Protein AF-A0A0D8Y736-F1 (afdb_monomer)

Organism: Dictyocaulus viviparus (NCBI:txid29172)

Sequence (207 aa):
MRQAIGFSRVIWYDSVTVTGKLNWQNMLNTHNRGWFECCDGIYLNYNWTDEMLLRSADSGTLNKIFVGIDCFARGCVGGWDCYRSFAKANLMRMSIALFAPGWICEKFPNENPIEHGLRFWKKLALYTPARPILTLPVSTNFCTGFTFDNQGVVSHLTKITHIGCIPHIKRFSVNSMSVQPHFVGSLLGPTPTISGGLLLPKCSCIR

Secondary structure (DSSP, 8-state):
-GGG-TT---EEETTB-TTS-B---SS--TTTHHHHHHSSEEEE-S---HHHHHHHHHHS-GGGEEEEEETT-SSSS-GGGHHHHHHHHHHTT-EEEEE-TTHHHHH-TTS-HHHHHHHHHHHHGGGSPPPPP-SS--------SEEE--TT---SSS----------PEEE-GGG--PPPP-SS-SSPPEEPTTS-EEPPS-----

Foldseek 3Di:
DCPVDPDDFFEAEQAQFPVRDGDQPLADDPRHVVVLVVGQAYEHDQQDDLVRLLVRLVVDDQARYAREQEQVCPHHDHPLVSLVVLVSSVVSVHHHDYPPPVCQCVVCVPDDSVVSVCSSVVSCCVSPPDDDDDDDDFDWPQAQQKAWPPPDDPPDDDDDDDDDDDPTDIGGDPVNGGDHDDDDDDPDDWDQDPGRGTHDDPDPPDD

InterPro domains:
  IPR005201 Cytosolic endo-beta-N-acetylglucosaminidase, TIM barrel domain [PF03644] (7-146)
  IPR032979 Cytosolic endo-beta-N-acetylglucosaminidase [PTHR13246] (1-146)

Radius of gyration: 22.22 Å; Cα contacts (8 Å, |Δi|>4): 298; chains: 1; bounding box: 48×41×72 Å

Solvent-accessible surface area (backbone atoms only — not comparable to full-atom values): 12694 Å² total; per-residue (Å²): 126,62,91,84,42,99,84,70,80,48,70,41,66,43,31,60,28,78,87,72,46,85,54,64,66,26,38,63,43,86,55,46,40,66,51,43,72,77,31,68,17,30,35,26,34,33,66,49,49,73,67,37,50,51,51,24,46,77,68,49,68,33,83,30,35,18,44,32,37,31,32,83,40,86,49,38,57,21,52,96,48,31,42,60,45,49,49,55,35,50,74,63,57,32,32,75,37,79,39,59,72,62,44,61,49,73,76,37,72,89,53,60,60,65,56,53,44,52,59,51,49,59,64,36,40,91,82,51,77,79,81,79,87,89,71,80,86,82,83,64,84,36,34,63,21,42,41,65,58,74,89,82,69,77,93,62,99,75,83,95,72,89,84,76,95,69,83,72,55,74,46,78,37,78,90,58,45,41,66,67,89,84,87,79,92,62,94,67,69,68,43,74,40,97,65,39,36,65,44,71,70,97,62,86,85,77,133

Mean predicted aligned error: 9.7 Å

Nearest PDB structures (foldseek):
  2b34-assembly1_A  TM=4.049E-01  e=2.080E+00  Caenorhabditis elegans
  2r0q-assembly1_E  TM=3.269E-01  e=2.221E+00  Staphylococcus aureus
  4wgf-assembly1_B  TM=3.894E-01  e=9.396E+00  Pseudomonas aeruginosa PAO1

pLDDT: mean 82.84, std 20.49, range [30.2, 98.75]

Structure (mmCIF, N/CA/C/O backbone):
data_AF-A0A0D8Y736-F1
#
_entry.id   AF-A0A0D8Y736-F1
#
loop_
_atom_site.group_PDB
_atom_site.id
_atom_site.type_symbol
_atom_site.label_atom_id
_atom_site.label_alt_id
_atom_site.label_comp_id
_atom_site.label_asym_id
_atom_site.label_entity_id
_atom_site.label_seq_id
_atom_site.pdbx_PDB_ins_code
_atom_site.Cartn_x
_atom_site.Cartn_y
_atom_site.Cartn_z
_atom_site.occupancy
_atom_site.B_iso_or_equiv
_atom_site.auth_seq_id
_atom_site.auth_comp_id
_atom_site.auth_asym_id
_atom_site.auth_atom_id
_atom_site.pdbx_PDB_model_num
ATOM 1 N N . MET A 1 1 ? -22.965 -5.999 0.608 1.00 51.50 1 MET A N 1
ATOM 2 C CA . MET A 1 1 ? -21.801 -5.956 -0.311 1.00 51.50 1 MET A CA 1
ATOM 3 C C . MET A 1 1 ? -21.148 -7.331 -0.517 1.00 51.50 1 MET A C 1
ATOM 5 O O . MET A 1 1 ? -21.036 -7.729 -1.663 1.00 51.50 1 MET A O 1
ATOM 9 N N . ARG A 1 2 ? -20.795 -8.106 0.528 1.00 55.75 2 ARG A N 1
ATOM 10 C CA . ARG A 1 2 ? -20.170 -9.445 0.357 1.00 55.75 2 ARG A CA 1
ATOM 11 C C . ARG A 1 2 ? -21.064 -10.544 -0.237 1.00 55.75 2 ARG A C 1
ATOM 13 O O . ARG A 1 2 ? -20.560 -11.409 -0.937 1.00 55.75 2 ARG A O 1
ATOM 20 N N . GLN A 1 3 ? -22.373 -10.515 0.028 1.00 59.88 3 GLN A N 1
ATOM 21 C CA . GLN A 1 3 ? -23.303 -11.590 -0.363 1.00 59.88 3 GLN A CA 1
ATOM 22 C C . GLN A 1 3 ? -23.357 -11.886 -1.872 1.00 59.88 3 GLN A C 1
ATOM 24 O O . GLN A 1 3 ? -23.763 -12.977 -2.246 1.00 59.88 3 GLN A O 1
ATOM 29 N N . ALA A 1 4 ? -22.935 -10.954 -2.731 1.00 67.31 4 ALA A N 1
ATOM 30 C CA . ALA A 1 4 ? -22.977 -11.141 -4.179 1.00 67.31 4 ALA A CA 1
ATOM 31 C C . ALA A 1 4 ? -21.727 -11.838 -4.758 1.00 67.31 4 ALA A C 1
ATOM 33 O O . ALA A 1 4 ? -21.776 -12.301 -5.893 1.00 67.31 4 ALA A O 1
ATOM 34 N N . ILE A 1 5 ? -20.599 -11.896 -4.026 1.00 76.88 5 ILE A N 1
ATOM 35 C CA . ILE A 1 5 ? -19.308 -12.372 -4.560 1.00 76.88 5 ILE A CA 1
ATOM 36 C C . ILE A 1 5 ? -18.533 -13.138 -3.473 1.00 76.88 5 ILE A C 1
ATOM 38 O O . ILE A 1 5 ? -18.003 -12.535 -2.535 1.00 76.88 5 ILE A O 1
ATOM 42 N N . GLY A 1 6 ? -18.424 -14.464 -3.626 1.00 75.56 6 GLY A N 1
ATOM 43 C CA . GLY A 1 6 ? -17.940 -15.391 -2.588 1.00 75.56 6 GLY A CA 1
ATOM 44 C C . GLY A 1 6 ? -16.498 -15.192 -2.090 1.00 75.56 6 GLY A C 1
ATOM 45 O O . GLY A 1 6 ? -16.175 -15.647 -0.999 1.00 75.56 6 GLY A O 1
ATOM 46 N N . PHE A 1 7 ? -15.645 -14.480 -2.837 1.00 82.75 7 PHE A N 1
ATOM 47 C CA . PHE A 1 7 ? -14.224 -14.268 -2.500 1.00 82.75 7 PHE A CA 1
ATOM 48 C C . PHE A 1 7 ? -13.802 -12.789 -2.491 1.00 82.75 7 PHE A C 1
ATOM 50 O O . PHE A 1 7 ? -12.647 -12.458 -2.756 1.00 82.75 7 PHE A O 1
ATOM 57 N N . SER A 1 8 ? -14.731 -11.874 -2.213 1.00 89.56 8 SER A N 1
ATOM 58 C CA . SER A 1 8 ? -14.415 -10.442 -2.109 1.00 89.56 8 SER A CA 1
ATOM 59 C C . SER A 1 8 ? -13.849 -10.066 -0.733 1.00 89.56 8 SER A C 1
ATOM 61 O O . SER A 1 8 ? -14.188 -10.676 0.283 1.00 89.56 8 SER A O 1
ATOM 63 N N . ARG A 1 9 ? -12.991 -9.035 -0.700 1.00 91.56 9 ARG A N 1
ATOM 64 C CA . ARG A 1 9 ? -12.505 -8.407 0.537 1.00 91.56 9 ARG A CA 1
ATOM 65 C C . ARG A 1 9 ? -12.775 -6.907 0.515 1.00 91.56 9 ARG A C 1
ATOM 67 O O . ARG A 1 9 ? -12.628 -6.275 -0.528 1.00 91.56 9 ARG A O 1
ATOM 74 N N . VAL A 1 10 ? -13.126 -6.342 1.664 1.00 94.50 10 VAL A N 1
ATOM 75 C CA . VAL A 1 10 ? -13.331 -4.903 1.866 1.00 94.50 10 VAL A CA 1
ATOM 76 C C . VAL A 1 10 ? -12.276 -4.386 2.836 1.00 94.50 10 VAL A C 1
ATOM 78 O O . VAL A 1 10 ? -12.203 -4.851 3.970 1.00 94.50 10 VAL A O 1
ATOM 81 N N . ILE A 1 11 ? -11.467 -3.423 2.403 1.00 97.06 11 ILE A N 1
ATOM 82 C CA . ILE A 1 11 ? -10.481 -2.742 3.250 1.00 97.06 11 ILE A CA 1
ATOM 83 C C . ILE A 1 11 ? -10.904 -1.283 3.368 1.00 97.06 11 ILE A C 1
ATOM 85 O O . ILE A 1 11 ? -11.137 -0.626 2.354 1.00 97.06 11 ILE A O 1
ATOM 89 N N . TRP A 1 12 ? -11.003 -0.782 4.596 1.00 98.19 12 TRP A N 1
ATOM 90 C CA . TRP A 1 12 ? -11.369 0.606 4.856 1.00 98.19 12 TRP A CA 1
ATOM 91 C C . TRP A 1 12 ? -10.131 1.469 5.056 1.00 98.19 12 TRP A C 1
ATOM 93 O O . TRP A 1 12 ? -9.284 1.135 5.879 1.00 98.19 12 TRP A O 1
ATOM 103 N N . TYR A 1 13 ? -10.036 2.590 4.350 1.00 98.62 13 TYR A N 1
ATOM 104 C CA . TYR A 1 13 ? -8.979 3.567 4.587 1.00 98.62 13 TYR A CA 1
ATOM 105 C C . TYR A 1 13 ? -9.367 4.506 5.731 1.00 98.62 13 TYR A C 1
ATOM 107 O O . TYR A 1 13 ? -10.436 5.117 5.695 1.00 98.62 13 TYR A O 1
ATOM 115 N N . ASP A 1 14 ? -8.497 4.624 6.732 1.00 98.44 14 ASP A N 1
ATOM 116 C CA . ASP A 1 14 ? -8.637 5.476 7.915 1.00 98.44 14 ASP A CA 1
ATOM 117 C C . ASP A 1 14 ? -8.743 6.952 7.518 1.00 98.44 14 ASP A C 1
ATOM 119 O O . ASP A 1 14 ? -7.749 7.660 7.433 1.00 98.44 14 ASP A O 1
ATOM 123 N N . SER A 1 15 ? -9.960 7.387 7.211 1.00 98.12 15 SER A N 1
ATOM 124 C CA . SER A 1 15 ? -10.266 8.705 6.663 1.00 98.12 15 SER A CA 1
ATOM 125 C C . SER A 1 15 ? -11.578 9.216 7.243 1.00 98.12 15 SER A C 1
ATOM 127 O O . SER A 1 15 ? -11.572 10.060 8.131 1.00 98.12 15 SER A O 1
ATOM 129 N N . VAL A 1 16 ? -12.715 8.690 6.789 1.00 98.19 16 VAL A N 1
ATOM 130 C CA . VAL A 1 16 ? -14.029 9.043 7.331 1.00 98.19 16 VAL A CA 1
ATOM 131 C C . VAL A 1 16 ? -14.303 8.229 8.598 1.00 98.19 16 VAL A C 1
ATOM 133 O O . VAL A 1 16 ? -14.209 7.000 8.600 1.00 98.19 16 VAL A O 1
ATOM 136 N N . THR A 1 17 ? -14.636 8.912 9.691 1.00 98.19 17 THR A N 1
ATOM 137 C CA . THR A 1 17 ? -14.959 8.301 10.986 1.00 98.19 17 THR A CA 1
ATOM 138 C C . THR A 1 17 ? -16.353 7.671 10.980 1.00 98.19 17 THR A C 1
ATOM 140 O O . THR A 1 17 ? -17.152 7.881 10.067 1.00 98.19 17 THR A O 1
ATOM 143 N N . VAL A 1 18 ? -16.693 6.935 12.038 1.00 97.44 18 VAL A N 1
ATOM 144 C CA . VAL A 1 18 ? -18.042 6.369 12.232 1.00 97.44 18 VAL A CA 1
ATOM 145 C C . VAL A 1 18 ? -19.148 7.430 12.316 1.00 97.44 18 VAL A C 1
ATOM 147 O O . VAL A 1 18 ? -20.316 7.111 12.128 1.00 97.44 18 VAL A O 1
ATOM 150 N N . THR A 1 19 ? -18.799 8.696 12.563 1.00 97.69 19 THR A N 1
ATOM 151 C CA . THR A 1 19 ? -19.745 9.825 12.558 1.00 97.69 19 THR A CA 1
ATOM 152 C C . THR A 1 19 ? -19.875 10.497 11.189 1.00 97.69 19 THR A C 1
ATOM 154 O O . THR A 1 19 ? -20.562 11.509 11.071 1.00 97.69 19 THR A O 1
ATOM 157 N N . GLY A 1 20 ? -19.213 9.970 10.154 1.00 97.44 20 GLY A N 1
ATOM 158 C CA . GLY A 1 20 ? -19.270 10.500 8.791 1.00 97.44 20 GLY A CA 1
ATOM 159 C C . GLY A 1 20 ? -18.356 11.702 8.531 1.00 97.44 20 GLY A C 1
ATOM 160 O O . GLY A 1 20 ? -18.436 12.299 7.460 1.00 97.44 20 GLY A O 1
ATOM 161 N N . LYS A 1 21 ? -17.473 12.071 9.470 1.00 98.12 21 LYS A N 1
ATOM 162 C CA . LYS A 1 21 ? -16.538 13.198 9.307 1.00 98.12 21 LYS A CA 1
ATOM 163 C C . LYS A 1 21 ? -15.194 12.729 8.755 1.00 98.12 21 LYS A C 1
ATOM 165 O O . LYS A 1 21 ? -14.658 11.731 9.224 1.00 98.12 21 LYS A O 1
ATOM 170 N N . LEU A 1 22 ? -14.621 13.481 7.816 1.00 98.38 22 LEU A N 1
ATOM 171 C CA . LEU A 1 22 ? -13.252 13.262 7.342 1.00 98.38 22 LEU A CA 1
ATOM 172 C C . LEU A 1 22 ? -12.248 13.670 8.434 1.00 98.38 22 LEU A C 1
ATOM 174 O O . LEU A 1 22 ? -12.109 14.856 8.727 1.00 98.38 22 LEU A O 1
ATOM 178 N N . ASN A 1 23 ? -11.578 12.694 9.044 1.00 98.31 23 ASN A N 1
ATOM 179 C CA . ASN A 1 23 ? -10.527 12.892 10.037 1.00 98.31 23 ASN A CA 1
ATOM 180 C C . ASN A 1 23 ? -9.639 11.635 10.165 1.00 98.31 23 ASN A C 1
ATOM 182 O O . ASN A 1 23 ? -10.047 10.646 10.779 1.00 98.31 23 ASN A O 1
ATOM 186 N N . TRP A 1 24 ? -8.413 11.686 9.640 1.00 98.50 24 TRP A N 1
ATOM 187 C CA . TRP A 1 24 ? -7.441 10.588 9.732 1.00 98.50 24 TRP A CA 1
ATOM 188 C C . TRP A 1 24 ? -6.945 10.407 11.169 1.00 98.50 24 TRP A C 1
ATOM 190 O O . TRP A 1 24 ? -6.430 11.346 11.777 1.00 98.50 24 TRP A O 1
ATOM 200 N N . GLN A 1 25 ? -7.069 9.198 11.711 1.00 98.62 25 GLN A N 1
ATOM 201 C CA . GLN A 1 25 ? -6.655 8.907 13.086 1.00 98.62 25 GLN A CA 1
ATOM 202 C C . GLN A 1 25 ? -5.192 8.462 13.184 1.00 98.62 25 GLN A C 1
ATOM 204 O O . GLN A 1 25 ? -4.585 8.579 14.247 1.00 98.62 25 GLN A O 1
ATOM 209 N N . ASN A 1 26 ? -4.636 7.936 12.089 1.00 98.62 26 ASN A N 1
ATOM 210 C CA . ASN A 1 26 ? -3.316 7.303 11.980 1.00 98.62 26 ASN A CA 1
ATOM 211 C C . ASN A 1 26 ? -3.140 6.060 12.874 1.00 98.62 26 ASN A C 1
ATOM 213 O O . ASN A 1 26 ? -2.054 5.496 12.961 1.00 98.62 26 ASN A O 1
ATOM 217 N N . MET A 1 27 ? -4.208 5.624 13.543 1.00 98.62 27 MET A N 1
ATOM 218 C CA . MET A 1 27 ? -4.239 4.501 14.474 1.00 98.62 27 MET A CA 1
ATOM 219 C C . MET A 1 27 ? -5.632 3.883 14.509 1.00 98.62 27 MET A C 1
ATOM 221 O O . MET A 1 27 ? -6.622 4.549 14.197 1.00 98.62 27 MET A O 1
ATOM 225 N N . LEU A 1 28 ? -5.730 2.628 14.937 1.00 98.56 28 LEU A N 1
ATOM 226 C CA . LEU A 1 28 ? -7.015 2.024 15.271 1.00 98.56 28 LEU A CA 1
ATOM 227 C C . LEU A 1 28 ? -7.495 2.592 16.611 1.00 98.56 28 LEU A C 1
ATOM 229 O O . LEU A 1 28 ? -6.823 2.449 17.631 1.00 98.56 28 LEU A O 1
ATOM 233 N N . ASN A 1 29 ? -8.657 3.240 16.617 1.00 98.44 29 ASN A N 1
ATOM 234 C CA . ASN A 1 29 ? -9.272 3.778 17.827 1.00 98.44 29 ASN A CA 1
ATOM 235 C C . ASN A 1 29 ? -10.807 3.785 17.713 1.00 98.44 29 ASN A C 1
ATOM 237 O O . ASN A 1 29 ? -11.382 3.322 16.731 1.00 98.44 29 ASN A O 1
ATOM 241 N N . THR A 1 30 ? -11.497 4.320 18.718 1.00 98.06 30 THR A N 1
ATOM 242 C CA . THR A 1 30 ? -12.968 4.344 18.772 1.00 98.06 30 THR A CA 1
ATOM 243 C C . THR A 1 30 ? -13.634 5.060 17.589 1.00 98.06 30 THR A C 1
ATOM 245 O O . THR A 1 30 ? -14.742 4.689 17.212 1.00 98.06 30 THR A O 1
ATOM 248 N N . HIS A 1 31 ? -12.972 6.027 16.949 1.00 98.56 31 HIS A N 1
ATOM 249 C CA . HIS A 1 31 ? -13.530 6.801 15.835 1.00 98.56 31 HIS A CA 1
ATOM 250 C C . HIS A 1 31 ? -13.564 6.034 14.508 1.00 98.56 31 HIS A C 1
ATOM 252 O O . HIS A 1 31 ? -14.354 6.388 13.633 1.00 98.56 31 HIS A O 1
ATOM 258 N N . ASN A 1 32 ? -12.729 5.005 14.339 1.00 98.50 32 ASN A N 1
ATOM 259 C CA . ASN A 1 32 ? -12.691 4.167 13.134 1.00 98.50 32 ASN A CA 1
ATOM 260 C C . ASN A 1 32 ? -12.946 2.673 13.421 1.00 98.50 32 ASN A C 1
ATOM 262 O O . ASN A 1 32 ? -13.013 1.869 12.488 1.00 98.50 32 ASN A O 1
ATOM 266 N N . ARG A 1 33 ? -13.182 2.303 14.689 1.00 97.94 33 ARG A N 1
ATOM 267 C CA . ARG A 1 33 ? -13.433 0.922 15.122 1.00 97.94 33 ARG A CA 1
ATOM 268 C C . ARG A 1 33 ? -14.618 0.261 14.422 1.00 97.94 33 ARG A C 1
ATOM 270 O O . ARG A 1 33 ? -14.502 -0.893 14.026 1.00 97.94 33 ARG A O 1
ATOM 277 N N . GLY A 1 34 ? -15.714 0.991 14.207 1.00 97.50 34 GLY A N 1
ATOM 278 C CA . GLY A 1 34 ? -16.881 0.446 13.503 1.00 97.50 34 GLY A CA 1
ATOM 279 C C . GLY A 1 34 ? -16.532 -0.066 12.100 1.00 97.50 34 GLY A C 1
ATOM 280 O O . GLY A 1 34 ? -16.991 -1.133 11.697 1.00 97.50 34 GLY A O 1
ATOM 281 N N . TRP A 1 35 ? -15.639 0.632 11.390 1.00 97.50 35 TRP A N 1
ATOM 282 C CA . TRP A 1 35 ? -15.141 0.199 10.083 1.00 97.50 35 TRP A CA 1
ATOM 283 C C . TRP A 1 35 ? -14.215 -1.009 10.180 1.00 97.50 35 TRP A C 1
ATOM 285 O O . TRP A 1 35 ? -14.331 -1.943 9.390 1.00 97.50 35 TRP A O 1
ATOM 295 N N . PHE A 1 36 ? -13.320 -1.022 11.170 1.00 97.62 36 PHE A N 1
ATOM 296 C CA . PHE A 1 36 ? -12.440 -2.161 11.432 1.00 97.62 36 PHE A CA 1
ATOM 297 C C . PHE A 1 36 ? -13.217 -3.455 11.720 1.00 97.62 36 PHE A C 1
ATOM 299 O O . PHE A 1 36 ? -12.813 -4.535 11.279 1.00 97.62 36 PHE A O 1
ATOM 306 N N . GLU A 1 37 ? -14.329 -3.359 12.447 1.00 96.81 37 GLU A N 1
ATOM 307 C CA . GLU A 1 37 ? -15.167 -4.505 12.803 1.00 96.81 37 GLU A CA 1
ATOM 308 C C . GLU A 1 37 ? -15.986 -5.014 11.608 1.00 96.81 37 GLU A C 1
ATOM 310 O O . GLU A 1 37 ? -16.073 -6.227 11.412 1.00 96.81 37 GLU A O 1
ATOM 315 N N . CYS A 1 38 ? -16.511 -4.125 10.757 1.00 95.25 38 CYS A N 1
ATOM 316 C CA . CYS A 1 38 ? -17.347 -4.521 9.617 1.00 95.25 38 CYS A CA 1
ATOM 317 C C . CYS A 1 38 ? -16.564 -4.866 8.329 1.00 95.25 38 CYS A C 1
ATOM 319 O O . CYS A 1 38 ? -17.092 -5.555 7.449 1.00 95.25 38 CYS A O 1
ATOM 321 N N . CYS A 1 39 ? -15.303 -4.434 8.211 1.00 95.56 39 CYS A N 1
ATOM 322 C CA . CYS A 1 39 ? -14.434 -4.689 7.055 1.00 95.56 39 CYS A CA 1
ATOM 323 C C . CYS A 1 39 ? -13.455 -5.857 7.291 1.00 95.56 39 CYS A C 1
ATOM 325 O O . CYS A 1 39 ? -13.237 -6.313 8.415 1.00 95.56 39 CYS A O 1
ATOM 327 N N . ASP A 1 40 ? -12.827 -6.356 6.221 1.00 95.56 40 ASP A N 1
ATOM 328 C CA . ASP A 1 40 ? -11.744 -7.353 6.296 1.00 95.56 40 ASP A CA 1
ATOM 329 C C . ASP A 1 40 ? -10.441 -6.784 6.846 1.00 95.56 40 ASP A C 1
ATOM 331 O O . ASP A 1 40 ? -9.602 -7.540 7.332 1.00 95.56 40 ASP A O 1
ATOM 335 N N . GLY A 1 41 ? -10.273 -5.468 6.790 1.00 97.69 41 GLY A N 1
ATOM 336 C CA . GLY A 1 41 ? -9.138 -4.784 7.377 1.00 97.69 41 GLY A CA 1
ATOM 337 C C . GLY A 1 41 ? -9.297 -3.274 7.373 1.00 97.69 41 GLY A C 1
ATOM 338 O O . GLY A 1 41 ? -10.152 -2.725 6.673 1.00 97.69 41 GLY A O 1
ATOM 339 N N . ILE A 1 42 ? -8.449 -2.618 8.156 1.00 98.56 42 ILE A N 1
ATOM 340 C CA . ILE A 1 42 ? -8.290 -1.169 8.174 1.00 98.56 42 ILE A CA 1
ATOM 341 C C . ILE A 1 42 ? -6.904 -0.807 7.648 1.00 98.56 42 ILE A C 1
ATOM 343 O O . ILE A 1 42 ? -5.900 -1.370 8.076 1.00 98.56 42 ILE A O 1
ATOM 347 N N . TYR A 1 43 ? -6.858 0.127 6.713 1.00 98.62 43 TYR A N 1
ATOM 348 C CA . TYR A 1 43 ? -5.656 0.760 6.204 1.00 98.62 43 TYR A CA 1
ATOM 349 C C . TYR A 1 43 ? -5.485 2.081 6.953 1.00 98.62 43 TYR A C 1
ATOM 351 O O . TYR A 1 43 ? -6.154 3.063 6.649 1.00 98.62 43 TYR A O 1
ATOM 359 N N . LEU A 1 44 ? -4.572 2.093 7.926 1.00 98.75 44 LEU A N 1
ATOM 360 C CA . LEU A 1 44 ? -4.217 3.276 8.707 1.00 98.75 44 LEU A CA 1
ATOM 361 C C . LEU A 1 44 ? -3.503 4.324 7.849 1.00 98.75 44 LEU A C 1
ATOM 363 O O . LEU A 1 44 ? -2.655 3.989 7.020 1.00 98.75 44 LEU A O 1
ATOM 367 N N . ASN A 1 45 ? -3.795 5.601 8.085 1.00 98.75 45 ASN A N 1
ATOM 368 C CA . ASN A 1 45 ? -3.073 6.682 7.426 1.00 98.75 45 ASN A CA 1
ATOM 369 C C . ASN A 1 45 ? -1.579 6.707 7.813 1.00 98.75 45 ASN A C 1
ATOM 371 O O . ASN A 1 45 ? -1.181 6.159 8.837 1.00 98.75 45 ASN A O 1
ATOM 375 N N . TYR A 1 46 ? -0.745 7.347 6.993 1.00 98.19 46 TYR A N 1
ATOM 376 C CA . TYR A 1 46 ? 0.721 7.287 7.057 1.00 98.19 46 TYR A CA 1
ATOM 377 C C . TYR A 1 46 ? 1.391 8.289 8.024 1.00 98.19 46 TYR A C 1
ATOM 379 O O . TYR A 1 46 ? 2.616 8.365 8.036 1.00 98.19 46 TYR A O 1
ATOM 387 N N . ASN A 1 47 ? 0.634 9.030 8.848 1.00 98.38 47 ASN A N 1
ATOM 388 C CA . ASN A 1 47 ? 1.170 9.970 9.856 1.00 98.38 47 ASN A CA 1
ATOM 389 C C . ASN A 1 47 ? 1.174 9.368 11.280 1.00 98.38 47 ASN A C 1
ATOM 391 O O . ASN A 1 47 ? 0.801 10.030 12.248 1.00 98.38 47 ASN A O 1
ATOM 395 N N . TRP A 1 48 ? 1.508 8.085 11.413 1.00 98.31 48 TRP A N 1
ATOM 396 C CA . TRP A 1 48 ? 1.516 7.366 12.691 1.00 98.31 48 TRP A CA 1
ATOM 397 C C . TRP A 1 48 ? 2.793 7.626 13.504 1.00 98.31 48 TRP A C 1
ATOM 399 O O . TRP A 1 48 ? 3.851 7.946 12.964 1.00 98.31 48 TRP A O 1
ATOM 409 N N . THR A 1 49 ? 2.706 7.422 14.818 1.00 98.12 49 THR A N 1
ATOM 410 C CA . THR A 1 49 ? 3.852 7.344 15.739 1.00 98.12 49 THR A CA 1
ATOM 411 C C . THR A 1 49 ? 4.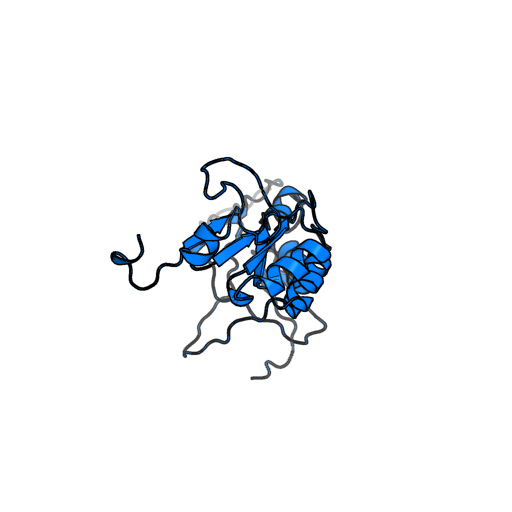016 5.922 16.279 1.00 98.12 49 THR A C 1
ATOM 413 O O . THR A 1 49 ? 3.112 5.097 16.158 1.00 98.12 49 THR A O 1
ATOM 416 N N . ASP A 1 50 ? 5.151 5.622 16.914 1.00 97.38 50 ASP A N 1
ATOM 417 C CA . ASP A 1 50 ? 5.382 4.296 17.506 1.00 97.38 50 ASP A CA 1
ATOM 418 C C . ASP A 1 50 ? 4.353 3.975 18.610 1.00 97.38 50 ASP A C 1
ATOM 420 O O . ASP A 1 50 ? 3.854 2.853 18.683 1.00 97.38 50 ASP A O 1
ATOM 424 N N . GLU A 1 51 ? 3.950 4.977 19.401 1.00 97.94 51 GLU A N 1
ATOM 425 C CA . GLU A 1 51 ? 2.879 4.850 20.400 1.00 97.94 51 GLU A CA 1
ATOM 426 C C . GLU A 1 51 ? 1.521 4.546 19.747 1.00 97.94 51 GLU A C 1
ATOM 428 O O . GLU A 1 51 ? 0.795 3.659 20.191 1.00 97.94 51 GLU A O 1
ATOM 433 N N . MET A 1 52 ? 1.178 5.241 18.659 1.00 98.50 52 MET A N 1
ATOM 434 C CA . MET A 1 52 ? -0.055 5.001 17.901 1.00 98.50 52 MET A CA 1
ATOM 435 C C . MET A 1 52 ? -0.116 3.581 17.327 1.00 98.50 52 MET A C 1
ATOM 437 O O . MET A 1 52 ? -1.176 2.944 17.350 1.00 98.50 52 MET A O 1
ATOM 441 N N . LEU A 1 53 ? 1.013 3.068 16.830 1.00 98.12 53 LEU A N 1
ATOM 442 C CA . LEU A 1 53 ? 1.108 1.693 16.344 1.00 98.12 53 LEU A CA 1
ATOM 443 C C . LEU A 1 53 ? 0.948 0.679 17.481 1.00 98.12 53 LEU A C 1
ATOM 445 O O . LEU A 1 53 ? 0.204 -0.285 17.312 1.00 98.12 53 LEU A O 1
ATOM 449 N N . LEU A 1 54 ? 1.579 0.916 18.635 1.00 97.50 54 LEU A N 1
ATOM 450 C CA . LEU A 1 54 ? 1.442 0.053 19.811 1.00 97.50 54 LEU A CA 1
ATOM 451 C C . LEU A 1 54 ? -0.013 0.002 20.295 1.00 97.50 54 LEU A C 1
ATOM 453 O O . LEU A 1 54 ? -0.590 -1.074 20.424 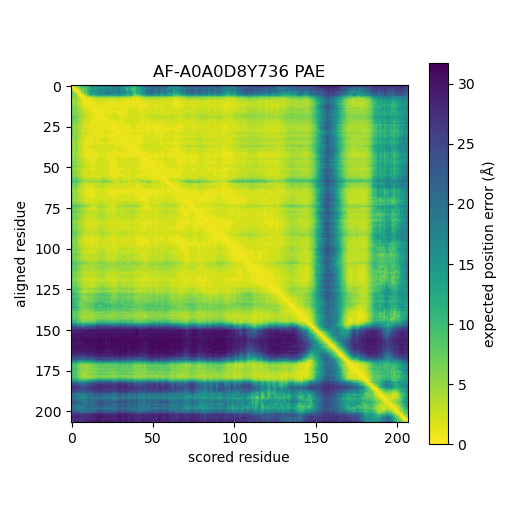1.00 97.50 54 LEU A O 1
ATOM 457 N N . ARG A 1 55 ? -0.662 1.164 20.427 1.00 97.88 55 ARG A N 1
ATOM 458 C CA . ARG A 1 55 ? -2.084 1.243 20.795 1.00 97.88 55 ARG A CA 1
ATOM 459 C C . ARG A 1 55 ? -2.988 0.536 19.788 1.00 97.88 55 ARG A C 1
ATOM 461 O O . ARG A 1 55 ? -3.975 -0.084 20.179 1.00 97.88 55 ARG A O 1
ATOM 468 N N . SER A 1 56 ? -2.664 0.622 18.497 1.00 98.06 56 SER A N 1
ATOM 469 C CA . SER A 1 56 ? -3.401 -0.099 17.453 1.00 98.06 56 SER A CA 1
ATOM 470 C C . SER A 1 56 ? -3.249 -1.610 17.609 1.00 98.06 56 SER A C 1
ATOM 472 O O . SER A 1 56 ? -4.242 -2.329 17.491 1.00 98.06 56 SER A O 1
ATOM 474 N N . ALA A 1 57 ? -2.033 -2.077 17.908 1.00 97.00 57 ALA A N 1
ATOM 475 C CA . ALA A 1 57 ? -1.737 -3.486 18.120 1.00 97.00 57 ALA A CA 1
ATOM 476 C C . ALA A 1 57 ? -2.506 -4.069 19.320 1.00 97.00 57 ALA A C 1
ATOM 478 O O . ALA A 1 57 ? -3.043 -5.171 19.220 1.00 97.00 57 ALA A O 1
ATOM 479 N N . ASP A 1 58 ? -2.658 -3.300 20.399 1.00 96.06 58 ASP A N 1
ATOM 480 C CA . ASP A 1 58 ? -3.443 -3.709 21.574 1.00 96.06 58 ASP A CA 1
ATOM 481 C C . ASP A 1 58 ? -4.963 -3.705 21.321 1.00 96.06 58 ASP A C 1
ATOM 483 O O . ASP A 1 58 ? -5.734 -4.327 22.052 1.00 96.06 58 ASP A O 1
ATOM 487 N N . SER A 1 59 ? -5.422 -2.998 20.282 1.00 93.69 59 SER A N 1
ATOM 488 C CA . SER A 1 59 ? -6.846 -2.702 20.071 1.00 93.69 59 SER A CA 1
ATOM 489 C C . SER A 1 59 ? -7.569 -3.656 19.116 1.00 93.69 59 SER A C 1
ATOM 491 O O . SER A 1 59 ? -8.803 -3.594 19.019 1.00 93.69 59 SER A O 1
ATOM 493 N N . GLY A 1 60 ? -6.862 -4.521 18.384 1.00 93.19 60 GLY A N 1
ATOM 494 C CA . GLY A 1 60 ? -7.491 -5.357 17.362 1.00 93.19 60 GLY A CA 1
ATOM 495 C C . GLY A 1 60 ? -6.633 -6.498 16.825 1.00 93.19 60 GLY A C 1
ATOM 496 O O . GLY A 1 60 ? -5.459 -6.653 17.140 1.00 93.19 60 GLY A O 1
ATOM 497 N N . THR A 1 61 ? -7.237 -7.327 15.975 1.00 96.56 61 THR A N 1
ATOM 498 C CA . THR A 1 61 ? -6.536 -8.420 15.296 1.00 96.56 61 THR A CA 1
ATOM 499 C C . THR A 1 61 ? -5.473 -7.868 14.339 1.00 96.56 61 THR A C 1
ATOM 501 O O . THR A 1 61 ? -5.801 -7.268 13.316 1.00 96.56 61 THR A O 1
ATOM 504 N N . LEU A 1 62 ? -4.196 -8.105 14.648 1.00 96.50 62 LEU A N 1
ATOM 505 C CA . LEU A 1 62 ? -3.044 -7.489 13.970 1.00 96.50 62 LEU A CA 1
ATOM 506 C C . LEU A 1 62 ? -3.013 -7.700 12.447 1.00 96.50 62 LEU A C 1
ATOM 508 O O . LEU A 1 62 ? -2.664 -6.795 11.692 1.00 96.50 62 LEU A O 1
ATOM 512 N N . ASN A 1 63 ? -3.435 -8.873 11.967 1.00 95.12 63 ASN A N 1
ATOM 513 C CA . ASN A 1 63 ? -3.475 -9.195 10.534 1.00 95.12 63 ASN A CA 1
ATOM 514 C C . ASN A 1 63 ? -4.599 -8.475 9.759 1.00 95.12 63 ASN A C 1
ATOM 516 O O . ASN A 1 63 ? -4.634 -8.551 8.531 1.00 95.12 63 ASN A O 1
ATOM 520 N N . LYS A 1 64 ? -5.512 -7.789 10.456 1.00 97.81 64 LYS A N 1
ATOM 521 C CA . LYS A 1 64 ? -6.522 -6.900 9.868 1.00 97.81 64 LYS A CA 1
ATOM 522 C C . LYS A 1 64 ? -6.069 -5.437 9.850 1.00 97.81 64 LYS A C 1
ATOM 524 O O . LYS A 1 64 ? -6.753 -4.614 9.248 1.00 97.81 64 LYS A O 1
ATOM 529 N N . ILE A 1 65 ? -4.962 -5.091 10.507 1.00 98.62 65 ILE A N 1
ATOM 530 C CA . ILE A 1 65 ? -4.452 -3.719 10.576 1.00 98.62 65 ILE A CA 1
ATOM 531 C C . ILE A 1 65 ? -3.319 -3.572 9.565 1.00 98.62 65 ILE A C 1
ATOM 533 O O . ILE A 1 65 ? -2.293 -4.240 9.671 1.00 98.62 65 ILE A O 1
ATOM 537 N N . PHE A 1 66 ? -3.515 -2.704 8.579 1.00 98.62 66 PHE A N 1
ATOM 538 C CA . PHE A 1 66 ? -2.543 -2.379 7.547 1.00 98.62 66 PHE A CA 1
ATOM 539 C C . PHE A 1 66 ? -1.962 -0.995 7.828 1.00 98.62 66 PHE A C 1
ATOM 541 O O . PHE A 1 66 ? -2.644 0.018 7.679 1.00 98.62 66 PHE A O 1
ATOM 548 N N . VAL A 1 67 ? -0.698 -0.946 8.239 1.00 98.69 67 VAL A N 1
ATOM 549 C CA . VAL A 1 67 ? 0.028 0.301 8.487 1.00 98.69 67 VAL A CA 1
ATOM 550 C C . VAL A 1 67 ? 0.352 0.962 7.152 1.00 98.69 67 VAL A C 1
ATOM 552 O O . VAL A 1 67 ? 1.014 0.363 6.300 1.00 98.69 67 VAL A O 1
ATOM 555 N N . GLY A 1 68 ? -0.122 2.191 6.964 1.00 98.56 68 GLY A N 1
ATOM 556 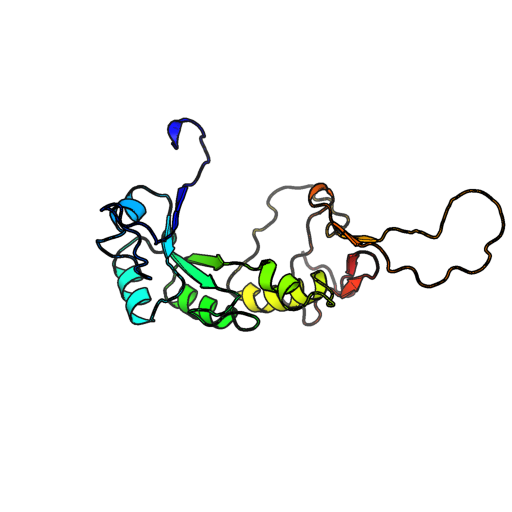C CA . GLY A 1 68 ? 0.146 2.968 5.765 1.00 98.56 68 GLY A CA 1
ATOM 557 C C . GLY A 1 68 ? 1.589 3.433 5.675 1.00 98.56 68 GLY A C 1
ATOM 558 O O . GLY A 1 68 ? 2.105 4.048 6.606 1.00 98.56 68 GLY A O 1
ATOM 559 N N . ILE A 1 69 ? 2.230 3.176 4.538 1.00 98.62 69 ILE A N 1
ATOM 560 C CA . ILE A 1 69 ? 3.589 3.637 4.245 1.00 98.62 69 ILE A CA 1
ATOM 561 C C . ILE A 1 69 ? 3.572 4.387 2.921 1.00 98.62 69 ILE A C 1
ATOM 563 O O . ILE A 1 69 ? 3.306 3.795 1.880 1.00 98.62 69 ILE A O 1
ATOM 567 N N . ASP A 1 70 ? 3.857 5.684 2.960 1.00 98.44 70 ASP A N 1
ATOM 568 C CA . ASP A 1 70 ? 3.880 6.550 1.786 1.00 98.44 70 ASP A CA 1
ATOM 569 C C . ASP A 1 70 ? 5.261 6.600 1.134 1.00 98.44 70 ASP A C 1
ATOM 571 O O . ASP A 1 70 ? 6.213 7.131 1.711 1.00 98.44 70 ASP A O 1
ATOM 575 N N . CYS A 1 71 ? 5.364 6.103 -0.101 1.00 98.44 71 CYS A N 1
ATOM 576 C CA . CYS A 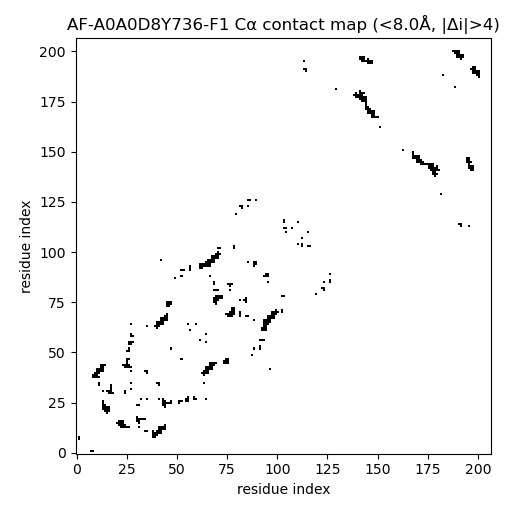1 71 ? 6.592 6.186 -0.887 1.00 98.44 71 CYS A CA 1
ATOM 577 C C . CYS A 1 71 ? 7.047 7.629 -1.148 1.00 98.44 71 CYS A C 1
ATOM 579 O O . CYS A 1 71 ? 8.241 7.854 -1.322 1.00 98.44 71 CYS A O 1
ATOM 581 N N . PHE A 1 72 ? 6.151 8.620 -1.115 1.00 98.12 72 PHE A N 1
ATOM 582 C CA . PHE A 1 72 ? 6.516 10.036 -1.235 1.00 98.12 72 PHE A CA 1
ATOM 583 C C . PHE A 1 72 ? 7.012 10.666 0.074 1.00 98.12 72 PHE A C 1
ATOM 585 O O . PHE A 1 72 ? 7.403 11.831 0.061 1.00 98.12 72 PHE A O 1
ATOM 592 N N . ALA A 1 73 ? 7.037 9.911 1.177 1.00 97.62 73 ALA A N 1
ATOM 593 C CA . ALA A 1 73 ? 7.576 10.333 2.470 1.00 97.62 73 ALA A CA 1
ATOM 594 C C . ALA A 1 73 ? 6.901 11.582 3.078 1.00 97.62 73 ALA A C 1
ATOM 596 O O . ALA A 1 73 ? 7.563 12.400 3.713 1.00 97.62 73 ALA A O 1
ATOM 597 N N . ARG A 1 74 ? 5.579 11.745 2.914 1.00 96.56 74 ARG A N 1
ATOM 598 C CA . ARG A 1 74 ? 4.836 12.905 3.458 1.00 96.56 74 ARG A CA 1
ATOM 599 C C . ARG A 1 74 ? 4.441 12.778 4.938 1.00 96.56 74 ARG A C 1
ATOM 601 O O . ARG A 1 74 ? 3.821 13.691 5.468 1.00 96.56 74 ARG A O 1
ATOM 608 N N . GLY A 1 75 ? 4.781 11.667 5.592 1.00 95.56 75 GLY A N 1
ATOM 609 C CA . GLY A 1 75 ? 4.359 11.380 6.972 1.00 95.56 75 GLY A CA 1
ATOM 610 C C . GLY A 1 75 ? 5.127 10.275 7.689 1.00 95.56 75 GLY A C 1
ATOM 611 O O . GLY A 1 75 ? 5.206 10.259 8.911 1.00 95.56 75 GLY A O 1
ATOM 612 N N . CYS A 1 76 ? 5.754 9.383 6.928 1.00 97.44 76 CYS A N 1
ATOM 613 C CA . CYS A 1 76 ? 6.621 8.324 7.424 1.00 97.44 76 CYS A CA 1
ATOM 614 C C . CYS A 1 76 ? 7.909 8.271 6.592 1.00 97.44 76 CYS A C 1
ATOM 616 O O . CYS A 1 76 ? 8.030 8.947 5.567 1.00 97.44 76 CYS A O 1
ATOM 618 N N . VAL A 1 77 ? 8.860 7.416 6.979 1.00 98.19 77 VAL A N 1
ATOM 619 C CA . VAL A 1 77 ? 10.049 7.169 6.150 1.00 98.19 77 VAL A CA 1
ATOM 620 C C . VAL A 1 77 ? 9.615 6.475 4.854 1.00 98.19 77 VAL A C 1
ATOM 622 O O . VAL A 1 77 ? 9.069 5.368 4.892 1.00 98.19 77 VAL A O 1
ATOM 625 N N . GLY A 1 78 ? 9.830 7.150 3.725 1.00 97.44 78 GLY A N 1
ATOM 626 C CA . GLY A 1 78 ? 9.418 6.719 2.391 1.00 97.44 78 GLY A CA 1
ATOM 627 C C . GLY A 1 78 ? 10.584 6.572 1.407 1.00 97.44 78 GLY A C 1
ATOM 628 O O . GLY A 1 78 ? 11.750 6.473 1.794 1.00 97.44 78 GLY A O 1
ATOM 629 N N . GLY A 1 79 ? 10.264 6.569 0.115 1.00 97.19 79 GLY A N 1
ATOM 630 C CA . GLY A 1 79 ? 11.215 6.469 -0.988 1.00 97.19 79 GLY A CA 1
ATOM 631 C C . GLY A 1 79 ? 12.129 5.248 -0.896 1.00 97.19 79 GLY A C 1
ATOM 632 O O . GLY A 1 79 ? 11.705 4.144 -0.556 1.00 97.19 79 GLY A O 1
ATOM 633 N N . TRP A 1 80 ? 13.424 5.441 -1.151 1.00 97.31 80 TRP A N 1
ATOM 634 C CA . TRP A 1 80 ? 14.421 4.364 -1.084 1.00 97.31 80 TRP A CA 1
ATOM 635 C C . TRP A 1 80 ? 14.577 3.729 0.300 1.00 97.31 80 TRP A C 1
ATOM 637 O O . TRP A 1 80 ? 15.159 2.643 0.400 1.00 97.31 80 TRP A O 1
ATOM 647 N N . ASP A 1 81 ? 14.079 4.385 1.347 1.00 97.75 81 ASP A N 1
ATOM 648 C CA . ASP A 1 81 ? 14.192 3.945 2.732 1.00 97.75 81 ASP A CA 1
ATOM 649 C C . ASP A 1 81 ? 12.855 3.474 3.323 1.00 97.75 81 ASP A C 1
ATOM 651 O O . ASP A 1 81 ? 12.773 3.226 4.527 1.00 97.75 81 ASP A O 1
ATOM 655 N N . CYS A 1 82 ? 11.835 3.236 2.480 1.00 96.81 82 CYS A N 1
ATOM 656 C CA . CYS A 1 82 ? 10.556 2.625 2.876 1.00 96.81 82 CYS A CA 1
ATOM 657 C C . CYS A 1 82 ? 10.734 1.388 3.771 1.00 96.81 82 CYS A C 1
ATOM 659 O O . CYS A 1 82 ? 9.948 1.180 4.693 1.00 96.81 82 CYS A O 1
ATOM 661 N N . TYR A 1 83 ? 11.785 0.589 3.547 1.00 96.88 83 TYR A N 1
ATOM 662 C CA . TYR A 1 83 ? 12.083 -0.615 4.330 1.00 96.88 83 TYR A CA 1
ATOM 663 C C . TYR A 1 83 ? 12.191 -0.352 5.844 1.00 96.88 83 TYR A C 1
ATOM 665 O O . TYR A 1 83 ? 11.895 -1.240 6.640 1.00 96.88 83 TYR A O 1
ATOM 673 N N . ARG A 1 84 ? 12.556 0.867 6.267 1.00 97.81 84 ARG A N 1
ATOM 674 C CA . ARG A 1 84 ? 12.599 1.249 7.688 1.00 97.81 84 ARG A CA 1
ATOM 675 C C . ARG A 1 84 ? 11.199 1.340 8.296 1.00 97.81 84 ARG A C 1
ATOM 677 O O . ARG A 1 84 ? 10.984 0.871 9.409 1.00 97.81 84 ARG A O 1
ATOM 684 N N . SER A 1 85 ? 10.237 1.885 7.553 1.00 98.06 85 SER A N 1
ATOM 685 C CA . SER A 1 85 ? 8.825 1.890 7.954 1.00 98.06 85 SER A CA 1
ATOM 686 C C . SER A 1 85 ? 8.236 0.474 7.936 1.00 98.06 85 SER A C 1
ATOM 688 O O . SER A 1 85 ? 7.476 0.120 8.835 1.00 98.06 85 SER A O 1
ATOM 690 N N . PHE A 1 86 ? 8.646 -0.373 6.979 1.00 97.69 86 PHE A N 1
ATOM 691 C CA . PHE A 1 86 ? 8.266 -1.794 6.969 1.00 97.69 86 PHE A CA 1
ATOM 692 C C . PHE A 1 86 ? 8.777 -2.509 8.221 1.00 97.69 86 PHE A C 1
ATOM 694 O O . PHE A 1 86 ? 8.019 -3.241 8.851 1.00 97.69 86 PHE A O 1
ATOM 701 N N . ALA A 1 87 ? 10.029 -2.258 8.617 1.00 97.06 87 ALA A N 1
ATOM 702 C CA . ALA A 1 87 ? 10.613 -2.833 9.824 1.00 97.06 87 ALA A CA 1
ATOM 703 C C . ALA A 1 87 ? 9.784 -2.509 11.074 1.00 97.06 87 ALA A C 1
ATOM 705 O O . ALA A 1 87 ? 9.542 -3.400 11.885 1.00 97.06 87 ALA A O 1
ATOM 706 N N . LYS A 1 88 ? 9.297 -1.265 11.201 1.00 97.06 88 LYS A N 1
ATOM 707 C CA . LYS A 1 88 ? 8.438 -0.839 12.317 1.00 97.06 88 LYS A CA 1
ATOM 708 C C . LYS A 1 88 ? 7.089 -1.559 12.325 1.00 97.06 88 LYS A C 1
ATOM 710 O O . LYS A 1 88 ? 6.712 -2.130 13.344 1.00 97.06 88 LYS A O 1
ATOM 715 N N . ALA A 1 89 ? 6.385 -1.587 11.195 1.00 96.44 89 ALA A N 1
ATOM 716 C CA . ALA A 1 89 ? 5.105 -2.292 11.095 1.00 96.44 89 ALA A CA 1
ATOM 717 C C . ALA A 1 89 ? 5.257 -3.802 11.366 1.00 96.44 89 ALA A C 1
ATOM 719 O O . ALA A 1 89 ? 4.460 -4.390 12.099 1.00 96.44 89 ALA A O 1
ATOM 720 N N . ASN A 1 90 ? 6.327 -4.406 10.839 1.00 94.69 90 ASN A N 1
ATOM 721 C CA . ASN A 1 90 ? 6.660 -5.810 11.051 1.00 94.69 90 ASN A CA 1
ATOM 722 C C . ASN A 1 90 ? 7.012 -6.117 12.515 1.00 94.69 90 ASN A C 1
ATOM 724 O O . ASN A 1 90 ? 6.591 -7.149 13.031 1.00 94.69 90 ASN A O 1
ATOM 728 N N . LEU A 1 91 ? 7.739 -5.224 13.202 1.00 95.19 91 LEU A N 1
ATOM 729 C CA . LEU A 1 91 ? 8.040 -5.353 14.633 1.00 95.19 91 LEU A CA 1
ATOM 730 C C . LEU A 1 91 ? 6.755 -5.421 15.472 1.00 95.19 91 LEU A C 1
ATOM 732 O O . LEU A 1 91 ? 6.659 -6.240 16.381 1.00 95.19 91 LEU A O 1
ATOM 736 N N . MET A 1 92 ? 5.741 -4.633 15.105 1.00 94.62 92 MET A N 1
ATOM 737 C CA . MET A 1 92 ? 4.415 -4.655 15.736 1.00 94.62 92 MET A CA 1
ATOM 738 C C . MET A 1 92 ? 3.519 -5.808 15.244 1.00 94.62 92 MET A C 1
ATOM 740 O O . MET A 1 92 ? 2.357 -5.901 15.634 1.00 94.62 92 MET A O 1
ATOM 744 N N . ARG A 1 93 ? 4.036 -6.688 14.373 1.00 94.69 93 ARG A N 1
ATOM 745 C CA . ARG A 1 93 ? 3.331 -7.829 13.759 1.00 94.69 93 ARG A CA 1
ATOM 746 C C . ARG A 1 93 ? 2.044 -7.448 13.011 1.00 94.69 93 ARG A C 1
ATOM 748 O O . ARG A 1 93 ? 1.148 -8.280 12.860 1.00 94.69 93 ARG A O 1
ATOM 755 N N . MET A 1 94 ? 1.957 -6.208 12.535 1.00 97.25 94 MET A N 1
ATOM 756 C CA . MET A 1 94 ? 0.837 -5.711 11.734 1.00 97.25 94 MET A CA 1
ATOM 757 C C . MET A 1 94 ? 1.113 -5.870 10.235 1.00 97.25 94 MET A C 1
ATOM 759 O O . MET A 1 94 ? 2.254 -6.035 9.802 1.00 97.25 94 MET A O 1
ATOM 763 N N . SER A 1 95 ? 0.052 -5.824 9.430 1.00 97.38 95 SER A N 1
ATOM 764 C CA . SER A 1 95 ? 0.170 -5.827 7.968 1.00 97.38 95 SER A CA 1
ATOM 765 C C . SER A 1 95 ? 0.611 -4.456 7.452 1.00 97.38 95 SER A C 1
ATOM 767 O O . SER A 1 95 ? 0.579 -3.458 8.170 1.00 97.38 95 SER A O 1
ATOM 769 N N . ILE A 1 96 ? 1.012 -4.390 6.184 1.00 97.56 96 ILE A N 1
ATOM 770 C CA . ILE A 1 96 ? 1.525 -3.170 5.551 1.00 97.56 96 ILE A CA 1
ATOM 771 C C . ILE A 1 96 ? 0.664 -2.827 4.343 1.00 97.56 96 ILE A C 1
ATOM 773 O O . ILE A 1 96 ? 0.352 -3.703 3.535 1.00 97.56 96 ILE A O 1
ATOM 777 N N . ALA A 1 97 ? 0.329 -1.548 4.193 1.00 97.75 97 ALA A N 1
ATOM 778 C CA . ALA A 1 97 ? -0.223 -1.004 2.962 1.00 97.75 97 ALA A CA 1
ATOM 779 C C . ALA A 1 97 ? 0.738 0.037 2.373 1.00 97.75 97 ALA A C 1
ATOM 781 O O . ALA A 1 97 ? 0.927 1.127 2.917 1.00 97.75 97 ALA A O 1
ATOM 782 N N . LEU A 1 98 ? 1.367 -0.325 1.253 1.00 97.94 98 LEU A N 1
ATOM 783 C CA . LEU A 1 98 ? 2.308 0.528 0.536 1.00 97.94 98 LEU A CA 1
ATOM 784 C C . LEU A 1 98 ? 1.555 1.494 -0.385 1.00 97.94 98 LEU A C 1
ATOM 786 O O . LEU A 1 98 ? 0.973 1.080 -1.389 1.00 97.94 98 LEU A O 1
ATOM 790 N N . PHE A 1 99 ? 1.588 2.779 -0.056 1.00 98.12 99 PHE A N 1
ATOM 791 C CA . PHE A 1 99 ? 0.969 3.834 -0.842 1.00 98.12 99 PHE A CA 1
ATOM 792 C C . PHE A 1 99 ? 1.906 4.317 -1.955 1.00 98.12 99 PHE A C 1
ATOM 794 O O . PHE A 1 99 ? 3.078 4.611 -1.717 1.00 98.12 99 PHE A O 1
ATOM 801 N N . ALA A 1 100 ? 1.348 4.452 -3.160 1.00 97.31 100 ALA A N 1
ATOM 802 C CA . ALA A 1 100 ? 1.987 5.035 -4.340 1.00 97.31 100 ALA A CA 1
ATOM 803 C C . ALA A 1 100 ? 3.405 4.507 -4.669 1.00 97.31 100 ALA A C 1
ATOM 805 O O . ALA A 1 100 ? 4.329 5.299 -4.862 1.00 97.31 100 ALA A O 1
ATOM 806 N N . PRO A 1 101 ? 3.608 3.183 -4.841 1.00 96.81 101 PRO A N 1
ATOM 807 C CA . PRO A 1 101 ? 4.876 2.647 -5.353 1.00 96.81 101 PRO A CA 1
ATOM 808 C C . PRO A 1 101 ? 5.231 3.145 -6.769 1.00 96.81 101 PRO A C 1
ATOM 810 O O . PRO A 1 101 ? 6.389 3.055 -7.170 1.00 96.81 101 PRO A O 1
ATOM 813 N N . GLY A 1 102 ? 4.274 3.744 -7.495 1.00 95.44 102 GLY A N 1
ATOM 814 C CA . GLY A 1 102 ? 4.517 4.500 -8.732 1.00 95.44 102 GLY A CA 1
ATOM 815 C C . GLY A 1 102 ? 5.505 5.667 -8.580 1.00 95.44 102 GLY A C 1
ATOM 816 O O . GLY A 1 102 ? 6.096 6.083 -9.575 1.00 95.44 102 GLY A O 1
ATOM 817 N N . TRP A 1 103 ? 5.784 6.096 -7.340 1.00 97.50 103 TRP A N 1
ATOM 818 C CA . TRP A 1 103 ? 6.870 7.010 -6.963 1.00 97.50 103 TRP A CA 1
ATOM 819 C C . TRP A 1 103 ? 8.185 6.736 -7.703 1.00 97.50 103 TRP A C 1
ATOM 821 O O . TRP A 1 103 ? 8.874 7.677 -8.087 1.00 97.50 103 TRP A O 1
ATOM 831 N N . ILE A 1 104 ? 8.514 5.462 -7.943 1.00 95.88 104 ILE A N 1
ATOM 832 C CA . ILE A 1 104 ? 9.721 5.056 -8.671 1.00 95.88 104 ILE A CA 1
ATOM 833 C C . ILE A 1 104 ? 9.761 5.680 -10.073 1.00 95.88 104 ILE A C 1
ATOM 835 O O . ILE A 1 104 ? 10.769 6.264 -10.456 1.00 95.88 104 ILE A O 1
ATOM 839 N N . CYS A 1 105 ? 8.670 5.578 -10.830 1.00 93.56 105 CYS A N 1
ATOM 840 C CA . CYS A 1 105 ? 8.593 6.115 -12.186 1.00 93.56 105 CYS A CA 1
ATOM 841 C C . CYS A 1 105 ? 8.428 7.639 -12.178 1.00 93.56 105 CYS A C 1
ATOM 843 O O . CYS A 1 105 ? 9.003 8.323 -13.017 1.00 93.56 105 CYS A O 1
ATOM 845 N N . GLU A 1 106 ? 7.667 8.179 -11.223 1.00 96.06 106 GLU A N 1
ATOM 846 C CA . GLU A 1 106 ? 7.397 9.620 -11.143 1.00 96.06 106 GLU A CA 1
ATOM 847 C C . GLU A 1 106 ? 8.621 10.436 -10.709 1.00 96.06 106 GLU A C 1
ATOM 849 O O . GLU A 1 106 ? 8.845 11.534 -11.214 1.00 96.06 106 GLU A O 1
ATOM 854 N N . LYS A 1 107 ? 9.434 9.922 -9.778 1.00 97.00 107 LYS A N 1
ATOM 855 C CA . LYS A 1 107 ? 10.661 10.605 -9.336 1.00 97.00 107 LYS A CA 1
ATOM 856 C C . LYS A 1 107 ? 11.842 10.399 -10.265 1.00 97.00 107 LYS A C 1
ATOM 858 O O . LYS A 1 107 ? 12.730 11.247 -10.284 1.00 97.00 107 LYS A O 1
ATOM 863 N N . PHE A 1 108 ? 11.860 9.300 -11.011 1.00 94.81 108 PHE A N 1
ATOM 864 C CA . PHE A 1 108 ? 12.971 8.933 -11.881 1.00 94.81 108 PHE A CA 1
ATOM 865 C C . PHE A 1 108 ? 12.482 8.683 -13.318 1.00 94.81 108 PHE A C 1
ATOM 867 O O . PHE A 1 108 ? 12.613 7.568 -13.822 1.00 94.81 108 PHE A O 1
ATOM 874 N N . PRO A 1 109 ? 11.917 9.701 -14.000 1.00 91.31 109 PRO A N 1
ATOM 875 C CA . PRO A 1 109 ? 11.260 9.521 -15.299 1.00 91.31 109 PRO A CA 1
ATOM 876 C C . PRO A 1 109 ? 12.217 9.109 -16.427 1.00 91.31 109 PRO A C 1
ATOM 878 O O . PRO A 1 109 ? 11.784 8.515 -17.410 1.00 91.31 109 PRO A O 1
ATOM 881 N N . ASN A 1 110 ? 13.511 9.406 -16.280 1.00 88.19 110 ASN A N 1
ATOM 882 C CA . ASN A 1 110 ? 14.543 9.089 -17.271 1.00 88.19 110 ASN A CA 1
ATOM 883 C C . ASN A 1 110 ? 15.277 7.771 -16.978 1.00 88.19 110 ASN A C 1
ATOM 885 O O . ASN A 1 110 ? 16.135 7.365 -17.755 1.00 88.19 110 ASN A O 1
ATOM 889 N N . GLU A 1 111 ? 14.963 7.115 -15.861 1.00 88.12 111 GLU A N 1
ATOM 890 C CA . GLU A 1 111 ? 15.645 5.897 -15.425 1.00 88.12 111 GLU A CA 1
ATOM 891 C C . GLU A 1 111 ? 14.901 4.646 -15.886 1.00 88.12 111 GLU A C 1
ATOM 893 O O . GLU A 1 111 ? 13.716 4.676 -16.232 1.00 88.12 111 GLU A O 1
ATOM 898 N N . ASN A 1 112 ? 15.579 3.497 -15.867 1.00 85.00 112 ASN A N 1
ATOM 899 C CA . ASN A 1 112 ? 14.929 2.238 -16.203 1.00 85.00 112 ASN A CA 1
ATOM 900 C C . ASN A 1 112 ? 13.982 1.792 -15.061 1.00 85.00 112 ASN A C 1
ATOM 902 O O . ASN A 1 112 ? 14.461 1.401 -13.991 1.00 85.00 112 ASN A O 1
ATOM 906 N N . PRO A 1 113 ? 12.647 1.753 -15.271 1.00 86.44 113 PRO A N 1
ATOM 907 C CA . PRO A 1 113 ? 11.687 1.406 -14.222 1.00 86.44 113 PRO A CA 1
ATOM 908 C C . PRO A 1 113 ? 11.834 -0.036 -13.724 1.00 86.44 113 PRO A C 1
ATOM 910 O O . PRO A 1 113 ? 11.495 -0.323 -12.578 1.00 86.44 113 PRO A O 1
ATOM 913 N N . ILE A 1 114 ? 12.367 -0.945 -14.551 1.00 86.81 114 ILE A N 1
ATOM 914 C CA . ILE A 1 114 ? 12.634 -2.330 -14.144 1.00 86.81 114 ILE A CA 1
ATOM 915 C C . ILE A 1 114 ? 13.802 -2.354 -13.160 1.00 86.81 114 ILE A C 1
ATOM 917 O O . ILE A 1 114 ? 13.700 -2.953 -12.094 1.00 86.81 114 ILE A O 1
ATOM 921 N N . GLU A 1 115 ? 14.899 -1.674 -13.493 1.00 87.94 115 GLU A N 1
ATOM 922 C CA . GLU A 1 115 ? 16.088 -1.617 -12.643 1.00 87.94 115 GLU A CA 1
ATOM 923 C C . GLU A 1 115 ? 15.778 -0.967 -11.294 1.00 87.94 115 GLU A C 1
ATOM 925 O O . GLU A 1 115 ? 16.060 -1.527 -10.233 1.00 87.94 115 GLU A O 1
ATOM 930 N N . HIS A 1 116 ? 15.142 0.203 -11.325 1.00 92.19 116 HIS A N 1
ATOM 931 C CA . HIS A 1 116 ? 14.766 0.920 -10.115 1.00 92.19 116 HIS A CA 1
ATOM 932 C C . HIS A 1 116 ? 13.701 0.170 -9.309 1.00 92.19 116 HIS A C 1
ATOM 934 O O . HIS A 1 116 ? 13.791 0.129 -8.080 1.00 92.19 116 HIS A O 1
ATOM 940 N N . GLY A 1 117 ? 12.759 -0.496 -9.983 1.00 91.50 117 GLY A N 1
ATOM 941 C CA . GLY A 1 117 ? 11.820 -1.429 -9.366 1.00 91.50 117 GLY A CA 1
ATOM 942 C C . GLY A 1 117 ? 12.543 -2.529 -8.595 1.00 91.50 117 GLY A C 1
ATOM 943 O O . GLY A 1 117 ? 12.314 -2.696 -7.399 1.00 91.50 117 GLY A O 1
ATOM 944 N N . LEU A 1 118 ? 13.474 -3.236 -9.237 1.00 90.19 118 LEU A N 1
ATOM 945 C CA . LEU A 1 118 ? 14.268 -4.286 -8.593 1.00 90.19 118 LEU A CA 1
ATOM 946 C C . LEU A 1 118 ? 15.056 -3.753 -7.393 1.00 90.19 118 LEU A C 1
ATOM 948 O O . LEU A 1 118 ? 15.044 -4.376 -6.333 1.00 90.19 118 LEU A O 1
ATOM 952 N N . ARG A 1 119 ? 15.703 -2.588 -7.521 1.00 92.06 119 ARG A N 1
ATOM 953 C CA . ARG A 1 119 ? 16.437 -1.943 -6.416 1.00 92.06 119 ARG A CA 1
ATOM 954 C C . ARG A 1 119 ? 15.523 -1.622 -5.232 1.00 92.06 119 ARG A C 1
ATOM 956 O O . ARG A 1 119 ? 15.903 -1.880 -4.090 1.00 92.06 119 ARG A O 1
ATOM 963 N N . PHE A 1 120 ? 14.335 -1.084 -5.499 1.00 94.75 120 PHE A N 1
ATOM 964 C CA . PHE A 1 120 ? 13.349 -0.736 -4.478 1.00 94.75 120 PHE A CA 1
ATOM 965 C C . PHE A 1 120 ? 12.812 -1.989 -3.775 1.00 94.75 120 PHE A C 1
ATOM 967 O O . PHE A 1 120 ? 12.951 -2.128 -2.559 1.00 94.75 120 PHE A O 1
ATOM 974 N N . TRP A 1 121 ? 12.275 -2.945 -4.539 1.00 92.12 121 TRP A N 1
ATOM 975 C CA . TRP A 1 121 ? 11.661 -4.159 -3.998 1.00 92.12 121 TRP A CA 1
ATOM 976 C C . TRP A 1 121 ? 12.677 -5.087 -3.321 1.00 92.12 121 TRP A C 1
ATOM 978 O O . TRP A 1 121 ? 12.333 -5.728 -2.329 1.00 92.12 121 TRP A O 1
ATOM 988 N N . LYS A 1 122 ? 13.949 -5.098 -3.753 1.00 90.62 122 LYS A N 1
ATOM 989 C CA . LYS A 1 122 ? 15.026 -5.849 -3.079 1.00 90.62 122 LYS A CA 1
ATOM 990 C C . LYS A 1 122 ? 15.175 -5.449 -1.610 1.00 90.62 122 LYS A C 1
ATOM 992 O O . LYS A 1 122 ? 15.362 -6.320 -0.766 1.00 90.62 122 LYS A O 1
ATOM 997 N N . LYS A 1 123 ? 15.063 -4.156 -1.284 1.00 93.00 123 LYS A N 1
ATOM 998 C CA . LYS A 1 123 ? 15.127 -3.681 0.110 1.00 93.00 123 LYS A CA 1
ATOM 999 C C . LYS A 1 123 ? 13.906 -4.097 0.939 1.00 93.00 123 LYS A C 1
ATOM 1001 O O . LYS A 1 123 ? 14.002 -4.170 2.159 1.00 93.00 123 LYS A O 1
ATOM 1006 N N . LEU A 1 124 ? 12.770 -4.363 0.292 1.00 92.56 124 LEU A N 1
ATOM 1007 C CA . LEU A 1 124 ? 11.520 -4.762 0.947 1.00 92.56 124 LEU A CA 1
ATOM 1008 C C . LEU A 1 124 ? 11.345 -6.283 1.047 1.00 92.56 124 LEU A C 1
ATOM 1010 O O . LEU A 1 124 ? 10.471 -6.741 1.782 1.00 92.56 124 LEU A O 1
ATOM 1014 N N . ALA A 1 125 ? 12.168 -7.065 0.342 1.00 88.75 125 ALA A N 1
ATOM 1015 C CA . ALA A 1 125 ? 12.025 -8.516 0.214 1.00 88.75 125 ALA A CA 1
ATOM 1016 C C . ALA A 1 125 ? 11.986 -9.252 1.565 1.00 88.75 125 ALA A C 1
ATOM 1018 O O . ALA A 1 125 ? 11.204 -10.184 1.728 1.00 88.75 125 ALA A O 1
ATOM 1019 N N . LEU A 1 126 ? 12.753 -8.788 2.563 1.00 87.31 126 LEU A N 1
ATOM 1020 C CA . LEU A 1 126 ? 12.751 -9.360 3.920 1.00 87.31 126 LEU A CA 1
ATOM 1021 C C . LEU A 1 126 ? 11.383 -9.285 4.618 1.00 87.31 126 LEU A C 1
ATOM 1023 O O . LEU A 1 126 ? 11.102 -10.085 5.502 1.00 87.31 126 LEU A O 1
ATOM 1027 N N . TYR A 1 127 ? 10.537 -8.338 4.218 1.00 90.12 127 TYR A N 1
ATOM 1028 C CA . TYR A 1 127 ? 9.213 -8.100 4.796 1.00 90.12 127 TYR A CA 1
ATOM 1029 C C . TYR A 1 127 ? 8.076 -8.545 3.865 1.00 90.12 127 TYR A C 1
ATOM 1031 O O . TYR A 1 127 ? 6.905 -8.448 4.222 1.00 90.12 127 TYR A O 1
ATOM 1039 N N . THR A 1 128 ? 8.405 -8.993 2.649 1.00 87.81 128 THR A N 1
ATOM 1040 C CA . THR A 1 128 ? 7.445 -9.332 1.589 1.00 87.81 128 THR A CA 1
ATOM 1041 C C . THR A 1 128 ? 7.793 -10.692 0.974 1.00 87.81 128 THR A C 1
ATOM 1043 O O . THR A 1 128 ? 8.222 -10.7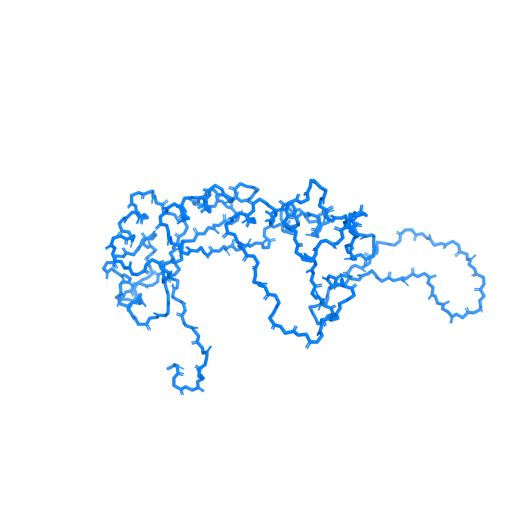66 -0.179 1.00 87.81 128 THR A O 1
ATOM 1046 N N . PRO A 1 129 ? 7.639 -11.795 1.732 1.00 83.06 129 PRO A N 1
ATOM 1047 C CA . PRO A 1 129 ? 7.960 -13.124 1.225 1.00 83.06 129 PRO A CA 1
ATOM 1048 C C . PRO A 1 129 ? 7.102 -13.455 -0.002 1.00 83.06 129 PRO A C 1
ATOM 1050 O O . PRO A 1 129 ? 5.888 -13.220 -0.011 1.00 83.06 129 PRO A O 1
ATOM 1053 N N . ALA A 1 130 ? 7.727 -14.010 -1.043 1.00 84.06 130 ALA A N 1
ATOM 1054 C CA . ALA A 1 130 ? 6.988 -14.438 -2.222 1.00 84.06 130 ALA A CA 1
ATOM 1055 C C . ALA A 1 130 ? 6.134 -15.666 -1.907 1.00 84.06 130 ALA A C 1
ATOM 1057 O O . ALA A 1 130 ? 6.497 -16.528 -1.105 1.00 84.06 130 ALA A O 1
ATOM 1058 N N . ARG A 1 131 ? 4.984 -15.758 -2.576 1.00 85.56 131 ARG A N 1
ATOM 1059 C CA . ARG A 1 131 ? 4.139 -16.948 -2.494 1.00 85.56 131 ARG A CA 1
ATOM 1060 C C . ARG A 1 131 ? 4.740 -18.058 -3.364 1.00 85.56 131 ARG A C 1
ATOM 1062 O O . ARG A 1 131 ? 5.108 -17.773 -4.504 1.00 85.56 131 ARG A O 1
ATOM 1069 N N . PRO A 1 132 ? 4.825 -19.302 -2.862 1.00 84.56 132 PRO A N 1
ATOM 1070 C CA . PRO A 1 132 ? 5.347 -20.417 -3.640 1.00 84.56 132 PRO A CA 1
ATOM 1071 C C . PRO A 1 132 ? 4.400 -20.779 -4.787 1.00 84.56 132 PRO A C 1
ATOM 1073 O O . PRO A 1 132 ? 3.186 -20.575 -4.700 1.00 84.56 132 PRO A O 1
ATOM 1076 N N . ILE A 1 133 ? 4.955 -21.362 -5.850 1.00 87.75 133 ILE A N 1
ATOM 1077 C CA . ILE A 1 133 ? 4.157 -21.958 -6.919 1.00 87.75 133 ILE A CA 1
ATOM 1078 C C . ILE A 1 133 ? 3.697 -23.343 -6.461 1.00 87.75 133 ILE A C 1
ATOM 1080 O O . ILE A 1 133 ? 4.519 -24.193 -6.132 1.00 87.75 133 ILE A O 1
ATOM 1084 N N . LEU A 1 134 ? 2.380 -23.555 -6.424 1.00 90.81 134 LEU A N 1
ATOM 1085 C CA . LEU A 1 134 ? 1.772 -24.763 -5.852 1.00 90.81 134 LEU A CA 1
ATOM 1086 C C . LEU A 1 134 ? 1.325 -25.795 -6.898 1.00 90.81 134 LEU A C 1
ATOM 1088 O O . LEU A 1 134 ? 0.910 -26.888 -6.530 1.00 90.81 134 LEU A O 1
ATOM 1092 N N . THR A 1 135 ? 1.362 -25.456 -8.190 1.00 93.25 135 THR A N 1
ATOM 1093 C CA . THR A 1 135 ? 0.857 -26.312 -9.276 1.00 93.25 135 THR A CA 1
ATOM 1094 C C . THR A 1 135 ? 1.816 -26.324 -10.465 1.00 93.25 135 THR A C 1
ATOM 1096 O O . THR A 1 135 ? 2.474 -25.326 -10.756 1.00 93.25 135 THR A O 1
ATOM 1099 N N . LEU A 1 136 ? 1.913 -27.475 -11.134 1.00 93.38 136 LEU A N 1
ATOM 1100 C CA . LEU A 1 136 ? 2.741 -27.711 -12.319 1.00 93.38 136 LEU A CA 1
ATOM 1101 C C . LEU A 1 136 ? 1.848 -28.137 -13.504 1.00 93.38 136 LEU A C 1
ATOM 1103 O O . LEU A 1 136 ? 0.786 -28.713 -13.262 1.00 93.38 136 LEU A O 1
ATOM 1107 N N . PRO A 1 137 ? 2.275 -27.916 -14.765 1.00 93.81 137 PRO A N 1
ATOM 1108 C CA . PRO A 1 137 ? 3.548 -27.316 -15.179 1.00 93.81 137 PRO A CA 1
ATOM 1109 C C . PRO A 1 137 ? 3.559 -25.784 -15.071 1.00 93.81 137 PRO A C 1
ATOM 1111 O O . PRO A 1 137 ? 2.530 -25.127 -15.189 1.00 93.81 137 PRO A O 1
ATOM 1114 N N . VAL A 1 138 ? 4.753 -25.211 -14.902 1.00 90.31 138 VAL A N 1
ATOM 1115 C CA . VAL A 1 138 ? 4.990 -23.762 -15.010 1.00 90.31 138 VAL A CA 1
ATOM 1116 C C . VAL A 1 138 ? 5.694 -23.486 -16.329 1.00 90.31 138 VAL A C 1
ATOM 1118 O O . VAL A 1 138 ? 6.689 -24.135 -16.642 1.00 90.31 138 VAL A O 1
ATOM 1121 N N . SER A 1 139 ? 5.205 -22.502 -17.079 1.00 90.94 139 SER A N 1
ATOM 1122 C CA . SER A 1 139 ? 5.863 -21.983 -18.278 1.00 90.94 139 SER A CA 1
ATOM 1123 C C . SER A 1 139 ? 5.959 -20.465 -18.185 1.00 90.94 139 SER A C 1
ATOM 1125 O O . SER A 1 139 ? 5.006 -19.796 -17.786 1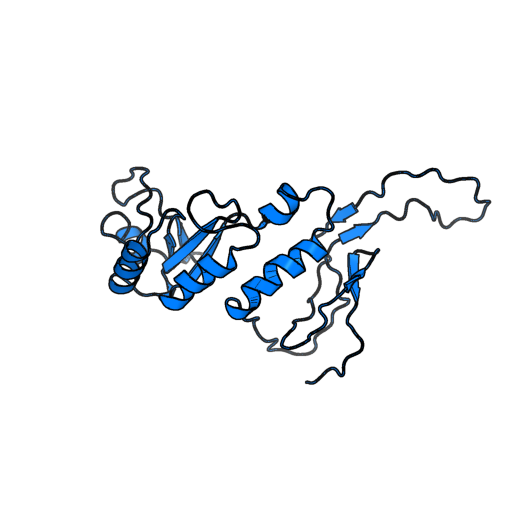.00 90.94 139 SER A O 1
ATOM 1127 N N . THR A 1 140 ? 7.125 -19.917 -18.513 1.00 91.00 140 THR A N 1
ATOM 1128 C CA . THR A 1 140 ? 7.380 -18.476 -18.517 1.00 91.00 140 THR A CA 1
ATOM 1129 C C . THR A 1 140 ? 8.443 -18.138 -19.554 1.00 91.00 140 THR A C 1
ATOM 1131 O O . THR A 1 140 ? 9.361 -18.920 -19.792 1.00 91.00 140 THR A O 1
ATOM 1134 N N . ASN A 1 141 ? 8.321 -16.965 -20.168 1.00 88.44 141 ASN A N 1
ATOM 1135 C CA . ASN A 1 141 ? 9.336 -16.375 -21.043 1.00 88.44 141 ASN A CA 1
ATOM 1136 C C . ASN A 1 141 ? 9.994 -15.140 -20.403 1.00 88.44 141 ASN A C 1
ATOM 1138 O O . ASN A 1 141 ? 10.719 -14.412 -21.077 1.00 88.44 141 ASN A O 1
ATOM 1142 N N . PHE A 1 142 ? 9.698 -14.879 -19.125 1.00 87.94 142 PHE A N 1
ATOM 1143 C CA . PHE A 1 142 ? 10.180 -13.737 -18.348 1.00 87.94 142 PHE A CA 1
ATOM 1144 C C . PHE A 1 142 ? 9.887 -12.358 -18.964 1.00 87.94 142 PHE A C 1
ATOM 1146 O O . PHE A 1 142 ? 10.524 -11.367 -18.608 1.00 87.94 142 PHE A O 1
ATOM 1153 N N . CYS A 1 143 ? 8.892 -12.252 -19.851 1.00 87.00 143 CYS A N 1
ATOM 1154 C CA . CYS A 1 143 ? 8.417 -10.971 -20.364 1.00 87.00 143 CYS A CA 1
ATOM 1155 C C . CYS A 1 143 ? 7.928 -10.078 -19.213 1.00 87.00 143 CYS A C 1
ATOM 1157 O O . CYS A 1 143 ? 7.055 -10.479 -18.440 1.00 87.00 143 CYS A O 1
ATOM 1159 N N . THR A 1 144 ? 8.479 -8.870 -19.104 1.00 85.56 144 THR A N 1
ATOM 1160 C CA . THR A 1 144 ? 8.144 -7.887 -18.054 1.00 85.56 144 THR A CA 1
ATOM 1161 C C . THR A 1 144 ? 7.011 -6.942 -18.459 1.00 85.56 144 THR A C 1
ATOM 1163 O O . THR A 1 144 ? 6.686 -6.014 -17.721 1.00 85.56 144 THR A O 1
ATOM 1166 N N . GLY A 1 145 ? 6.428 -7.142 -19.644 1.00 88.12 145 GLY A N 1
ATOM 1167 C CA . GLY A 1 145 ? 5.403 -6.268 -20.212 1.00 88.12 145 GLY A CA 1
ATOM 1168 C C . GLY A 1 145 ? 5.953 -5.065 -20.979 1.00 88.12 145 GLY A C 1
ATOM 1169 O O . GLY A 1 145 ? 5.199 -4.424 -21.708 1.00 88.12 145 GLY A O 1
ATOM 1170 N N . PHE A 1 146 ? 7.250 -4.759 -20.867 1.00 82.88 146 PHE A N 1
ATOM 1171 C CA . PHE A 1 146 ? 7.889 -3.696 -21.642 1.00 82.88 146 PHE A CA 1
ATOM 1172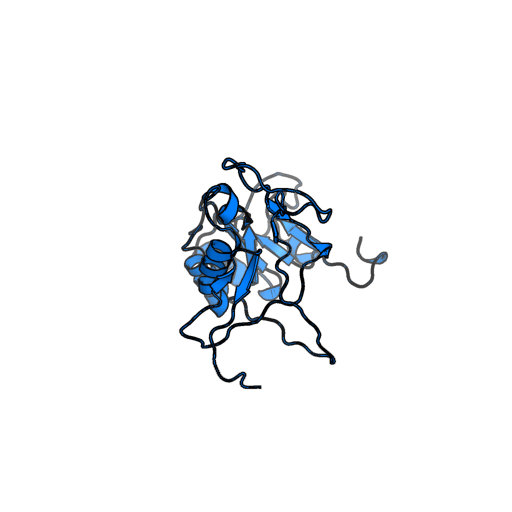 C C . PHE A 1 146 ? 8.381 -4.212 -22.993 1.00 82.88 146 PHE A C 1
ATOM 1174 O O . PHE A 1 146 ? 9.087 -5.214 -23.063 1.00 82.88 146 PHE A O 1
ATOM 1181 N N . THR A 1 147 ? 8.042 -3.495 -24.059 1.00 74.81 147 THR A N 1
ATOM 1182 C CA . THR A 1 147 ? 8.535 -3.745 -25.418 1.00 74.81 147 THR A CA 1
ATOM 1183 C C . THR A 1 147 ? 9.073 -2.450 -26.009 1.00 74.81 147 THR A C 1
ATOM 1185 O O . THR A 1 147 ? 8.605 -1.358 -25.676 1.00 74.81 147 THR A O 1
ATOM 1188 N N . PHE A 1 148 ? 10.081 -2.573 -26.864 1.00 64.62 148 PHE A N 1
ATOM 1189 C CA . PHE A 1 148 ? 10.593 -1.465 -27.659 1.00 64.62 148 PHE A CA 1
ATOM 1190 C C . PHE A 1 148 ? 10.031 -1.610 -29.064 1.00 64.62 148 PHE A C 1
ATOM 1192 O O . PHE A 1 148 ? 10.071 -2.704 -29.634 1.00 64.62 148 PHE A O 1
ATOM 1199 N N . ASP A 1 149 ? 9.501 -0.526 -29.620 1.00 58.88 149 ASP A N 1
ATOM 1200 C CA . ASP A 1 149 ? 9.163 -0.527 -31.034 1.00 58.88 149 ASP A CA 1
ATOM 1201 C C . ASP A 1 149 ? 10.462 -0.651 -31.850 1.00 58.88 149 ASP A C 1
ATOM 1203 O O . ASP A 1 149 ? 11.315 0.239 -31.835 1.00 58.88 149 ASP A O 1
ATOM 1207 N N . ASN A 1 150 ? 10.607 -1.750 -32.594 1.00 49.06 150 ASN A N 1
ATOM 1208 C CA . ASN A 1 150 ? 11.623 -1.875 -33.638 1.00 49.06 150 ASN A CA 1
ATOM 1209 C C . ASN A 1 150 ? 11.212 -1.017 -34.843 1.00 49.06 150 ASN A C 1
ATOM 1211 O O . ASN A 1 150 ? 10.824 -1.543 -35.886 1.00 49.06 150 ASN A O 1
ATOM 1215 N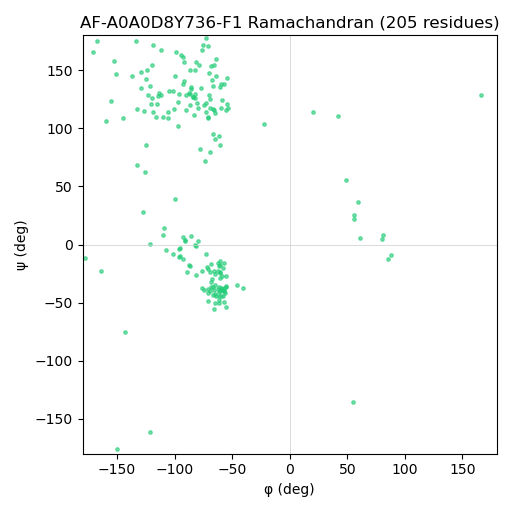 N . GLN A 1 151 ? 11.285 0.308 -34.748 1.00 43.91 151 GLN A N 1
ATOM 1216 C CA . GLN A 1 151 ? 11.268 1.137 -35.955 1.00 43.91 151 GLN A CA 1
ATOM 1217 C C . GLN A 1 151 ? 12.659 1.092 -36.594 1.00 43.91 151 GLN A C 1
ATOM 1219 O O . GLN A 1 151 ? 13.508 1.946 -36.363 1.00 43.91 151 GLN A O 1
ATOM 1224 N N . GLY A 1 152 ? 12.886 0.024 -37.364 1.00 38.03 152 GLY A N 1
ATOM 1225 C CA . GLY A 1 152 ? 14.097 -0.168 -38.163 1.00 38.03 152 GLY A CA 1
ATOM 1226 C C . GLY A 1 152 ? 14.155 -1.438 -39.016 1.00 38.03 152 GLY A C 1
ATOM 1227 O O . GLY A 1 152 ? 15.017 -1.521 -39.883 1.00 38.03 152 GLY A O 1
ATOM 1228 N N . VAL A 1 153 ? 13.254 -2.414 -38.844 1.00 35.81 153 VAL A N 1
ATOM 1229 C CA . VAL A 1 153 ? 13.195 -3.582 -39.742 1.00 35.81 153 VAL A CA 1
ATOM 1230 C C . VAL A 1 153 ? 11.792 -3.710 -40.318 1.00 35.81 153 VAL A C 1
ATOM 1232 O O . VAL A 1 153 ? 10.947 -4.440 -39.807 1.00 35.81 153 VAL A O 1
ATOM 1235 N N . VAL A 1 154 ? 11.554 -2.991 -41.415 1.00 30.20 154 VAL A N 1
ATOM 1236 C CA . VAL A 1 154 ? 10.568 -3.436 -42.399 1.00 30.20 154 VAL A CA 1
ATOM 1237 C C . VAL A 1 154 ? 11.192 -4.643 -43.085 1.00 30.20 154 VAL A C 1
ATOM 1239 O O . VAL A 1 154 ? 12.168 -4.525 -43.823 1.00 30.20 154 VAL A O 1
ATOM 1242 N N . SER A 1 155 ? 10.654 -5.827 -42.815 1.00 35.50 155 SER A N 1
ATOM 1243 C CA . SER A 1 155 ? 10.914 -7.016 -43.615 1.00 35.50 155 SER A CA 1
ATOM 1244 C C . SER A 1 155 ? 10.259 -6.846 -44.987 1.00 35.50 155 SER A C 1
ATOM 1246 O O . SER A 1 155 ? 9.173 -7.356 -45.227 1.00 35.50 155 SER A O 1
ATOM 1248 N N . HIS A 1 156 ? 10.902 -6.101 -45.878 1.00 33.97 156 HIS A N 1
ATOM 1249 C CA . HIS A 1 156 ? 10.809 -6.307 -47.316 1.00 33.97 156 HIS A CA 1
ATOM 1250 C C . HIS A 1 156 ? 12.074 -5.738 -47.958 1.00 33.97 156 HIS A C 1
ATOM 1252 O O . HIS A 1 156 ? 12.441 -4.589 -47.746 1.00 33.97 156 HIS A O 1
ATOM 1258 N N . LEU A 1 157 ? 12.759 -6.613 -48.693 1.00 41.31 157 LEU A N 1
ATOM 1259 C CA . LEU A 1 157 ? 13.866 -6.357 -49.612 1.00 41.31 157 LEU A CA 1
ATOM 1260 C C . LEU A 1 157 ? 13.906 -4.910 -50.135 1.00 41.31 157 LEU A C 1
ATOM 1262 O O . LEU A 1 157 ? 13.131 -4.589 -51.026 1.00 41.31 157 LEU A O 1
ATOM 1266 N N . THR A 1 158 ? 14.806 -4.061 -49.623 1.00 34.91 158 THR A N 1
ATOM 1267 C CA . THR A 1 158 ? 15.722 -3.170 -50.378 1.00 34.91 158 THR A CA 1
ATOM 1268 C C . THR A 1 158 ? 16.360 -2.099 -49.475 1.00 34.91 158 THR A C 1
ATOM 1270 O O . THR A 1 158 ? 15.676 -1.386 -48.760 1.00 34.91 158 THR A O 1
ATOM 1273 N N . LYS A 1 159 ? 17.699 -2.003 -49.554 1.00 37.34 159 LYS A N 1
ATOM 1274 C CA . LYS A 1 159 ? 18.596 -0.873 -49.211 1.00 37.34 159 LYS A CA 1
ATOM 1275 C C . LYS A 1 159 ? 18.330 -0.071 -47.920 1.00 37.34 159 LYS A C 1
ATOM 1277 O O . LYS A 1 159 ? 17.461 0.786 -47.855 1.00 37.34 159 LYS A O 1
ATOM 1282 N N . ILE A 1 160 ? 19.233 -0.235 -46.949 1.00 39.03 160 ILE A N 1
ATOM 1283 C CA . ILE A 1 160 ? 19.360 0.642 -45.777 1.00 39.03 160 ILE A CA 1
ATOM 1284 C C . ILE A 1 160 ? 20.125 1.914 -46.179 1.00 39.03 160 ILE A C 1
ATOM 1286 O O . ILE A 1 160 ? 21.300 1.845 -46.535 1.00 39.03 160 ILE A O 1
ATOM 1290 N N . THR A 1 161 ? 19.480 3.074 -46.072 1.00 34.22 161 THR A N 1
ATOM 1291 C CA . THR A 1 161 ? 20.129 4.394 -46.019 1.00 34.22 161 THR A CA 1
ATOM 1292 C C . THR A 1 161 ? 19.773 5.059 -44.692 1.00 34.22 161 THR A C 1
ATOM 1294 O O . THR A 1 161 ? 18.595 5.135 -44.367 1.00 34.22 161 THR A O 1
ATOM 1297 N N . HIS A 1 162 ? 20.803 5.482 -43.947 1.00 38.53 162 HIS A N 1
ATOM 1298 C CA . HIS A 1 162 ? 20.814 6.315 -42.731 1.00 38.53 162 HIS A CA 1
ATOM 1299 C C . HIS A 1 162 ? 19.521 6.424 -41.900 1.00 38.53 162 HIS A C 1
ATOM 1301 O O . HIS A 1 162 ? 18.572 7.096 -42.289 1.00 38.53 162 HIS A O 1
ATOM 1307 N N . ILE A 1 163 ? 19.555 5.899 -40.669 1.00 40.16 163 ILE A N 1
ATOM 1308 C CA . ILE A 1 163 ? 18.515 6.143 -39.660 1.00 40.16 163 ILE A CA 1
ATOM 1309 C C . ILE A 1 163 ? 19.112 7.032 -38.565 1.00 40.16 163 ILE A C 1
ATOM 1311 O O . ILE A 1 163 ? 19.994 6.612 -37.819 1.00 40.16 163 ILE A O 1
ATOM 1315 N N . GLY A 1 164 ? 18.655 8.285 -38.519 1.00 35.22 164 GLY A N 1
ATOM 1316 C CA . GLY A 1 164 ? 18.894 9.196 -37.402 1.00 35.22 164 GLY A CA 1
ATOM 1317 C C . GLY A 1 164 ? 18.207 8.705 -36.123 1.00 35.22 164 GLY A C 1
ATOM 1318 O O . GLY A 1 164 ? 17.219 7.977 -36.178 1.00 35.22 164 GLY A O 1
ATOM 1319 N N . CYS A 1 165 ? 18.744 9.099 -34.969 1.00 39.31 165 CYS A N 1
ATOM 1320 C CA . CYS A 1 165 ? 18.241 8.739 -33.644 1.00 39.31 165 CYS A CA 1
ATOM 1321 C C . CYS A 1 165 ? 16.809 9.256 -33.417 1.00 39.31 165 CYS A C 1
ATOM 1323 O O . CYS A 1 165 ? 16.616 10.388 -32.977 1.00 39.31 165 CYS A O 1
ATOM 1325 N N . ILE A 1 166 ? 15.802 8.427 -33.693 1.00 44.00 166 ILE A N 1
ATOM 1326 C CA . ILE A 1 166 ? 14.424 8.643 -33.238 1.00 44.00 166 ILE A CA 1
ATOM 1327 C C . ILE A 1 166 ? 14.311 8.017 -31.838 1.00 44.00 166 ILE A C 1
ATOM 1329 O O . ILE A 1 166 ? 14.716 6.864 -31.671 1.00 44.00 166 ILE A O 1
ATOM 1333 N N . PRO A 1 167 ? 13.802 8.731 -30.817 1.00 46.62 167 PRO A N 1
ATOM 1334 C CA . PRO A 1 167 ? 13.654 8.175 -29.477 1.00 46.62 167 PRO A CA 1
ATOM 1335 C C . PRO A 1 167 ? 12.730 6.952 -29.519 1.00 46.62 167 PRO A C 1
ATOM 1337 O O . PRO A 1 167 ? 11.564 7.051 -29.895 1.00 46.62 167 PRO A O 1
ATOM 1340 N N . HIS A 1 168 ? 13.273 5.788 -29.156 1.00 55.41 168 HIS A N 1
ATOM 1341 C CA . HIS A 1 168 ? 12.553 4.518 -29.135 1.00 55.41 168 HIS A CA 1
ATOM 1342 C C . HIS A 1 168 ? 11.291 4.628 -28.269 1.00 55.41 168 HIS A C 1
ATOM 1344 O O . HIS A 1 168 ? 11.377 4.825 -27.054 1.00 55.41 168 HIS A O 1
ATOM 1350 N N . ILE A 1 169 ? 10.111 4.481 -28.876 1.00 54.06 169 ILE A N 1
ATOM 1351 C CA . ILE A 1 169 ? 8.849 4.450 -28.133 1.00 54.06 169 ILE A CA 1
ATOM 1352 C C . ILE A 1 169 ? 8.809 3.149 -27.327 1.00 54.06 169 ILE A C 1
ATOM 1354 O O . ILE A 1 169 ? 8.817 2.045 -27.878 1.00 54.06 169 ILE A O 1
ATOM 1358 N N . LYS A 1 170 ? 8.773 3.284 -26.000 1.00 66.44 170 LYS A N 1
ATOM 1359 C CA . LYS A 1 170 ? 8.613 2.167 -25.069 1.00 66.44 170 LYS A CA 1
ATOM 1360 C C . LYS A 1 170 ? 7.123 1.899 -24.874 1.00 66.44 170 LYS A C 1
ATOM 1362 O O . LYS A 1 170 ? 6.397 2.771 -24.402 1.00 66.44 170 LYS A O 1
ATOM 1367 N N . ARG A 1 171 ? 6.659 0.695 -25.208 1.00 79.81 171 ARG A N 1
ATOM 1368 C CA . ARG A 1 171 ? 5.281 0.250 -24.951 1.00 79.81 171 ARG A CA 1
ATOM 1369 C C . ARG A 1 171 ? 5.234 -0.624 -23.707 1.00 79.81 171 ARG A C 1
ATOM 1371 O O . ARG A 1 171 ? 6.155 -1.400 -23.453 1.00 79.81 171 ARG A O 1
ATOM 1378 N N . PHE A 1 172 ? 4.145 -0.517 -22.952 1.00 85.38 172 PHE A N 1
ATOM 1379 C CA . PHE A 1 172 ? 3.878 -1.356 -21.789 1.00 85.38 172 PHE A CA 1
ATOM 1380 C C . PHE A 1 172 ? 2.534 -2.069 -21.951 1.00 85.38 172 PHE A C 1
ATOM 1382 O O . PHE A 1 172 ? 1.523 -1.429 -22.233 1.00 85.38 172 PHE A O 1
ATOM 1389 N N . SER A 1 173 ? 2.527 -3.389 -21.774 1.00 88.69 173 SER A N 1
ATOM 1390 C CA . SER A 1 173 ? 1.325 -4.220 -21.793 1.00 88.69 173 SER A CA 1
ATOM 1391 C C . SER A 1 173 ? 1.326 -5.161 -20.595 1.00 88.69 173 SER A C 1
ATOM 1393 O O . SER A 1 173 ? 2.172 -6.043 -20.478 1.00 88.69 173 SER A O 1
ATOM 1395 N N . VAL A 1 174 ? 0.341 -4.997 -19.711 1.00 88.62 174 VAL A N 1
ATOM 1396 C CA . VAL A 1 174 ? 0.161 -5.885 -18.550 1.00 88.62 174 VAL A CA 1
ATOM 1397 C C . VAL A 1 174 ? -0.178 -7.308 -19.002 1.00 88.62 174 VAL A C 1
ATOM 1399 O O . VAL A 1 174 ? 0.295 -8.273 -18.411 1.00 88.62 174 VAL A O 1
ATOM 1402 N N . ASN A 1 175 ? -0.928 -7.451 -20.100 1.00 92.00 175 ASN A N 1
ATOM 1403 C CA . ASN A 1 175 ? -1.363 -8.751 -20.621 1.00 92.00 175 ASN A CA 1
ATOM 1404 C C . ASN A 1 175 ? -0.216 -9.604 -21.182 1.00 92.00 175 ASN A C 1
ATOM 1406 O O . ASN A 1 175 ? -0.402 -10.801 -21.380 1.00 92.00 175 ASN A O 1
ATOM 1410 N N . SER A 1 176 ? 0.952 -9.014 -21.462 1.00 88.88 176 SER A N 1
ATOM 1411 C CA . SER A 1 176 ? 2.130 -9.764 -21.911 1.00 88.88 176 SER A CA 1
ATOM 1412 C C . SER A 1 176 ? 3.094 -10.116 -20.777 1.00 88.88 176 SER A C 1
ATOM 1414 O O . SER A 1 176 ? 4.084 -10.803 -21.032 1.00 88.88 176 SER A O 1
ATOM 1416 N N . MET A 1 177 ? 2.838 -9.671 -19.540 1.00 91.19 177 MET A N 1
ATOM 1417 C CA . MET A 1 177 ? 3.670 -10.022 -18.389 1.00 91.19 177 MET A CA 1
ATOM 1418 C C . MET A 1 177 ? 3.565 -11.519 -18.081 1.00 91.19 177 MET A C 1
ATOM 1420 O O . MET A 1 177 ? 2.477 -12.088 -18.046 1.00 91.19 177 MET A O 1
ATOM 1424 N N . SER A 1 178 ? 4.703 -12.151 -17.807 1.00 90.94 178 SER A N 1
ATOM 1425 C CA . SER A 1 178 ? 4.780 -13.555 -17.381 1.00 90.94 178 SER A CA 1
ATOM 1426 C C . SER A 1 178 ? 5.395 -13.680 -15.986 1.00 90.94 178 SER A C 1
ATOM 1428 O O . SER A 1 178 ? 5.886 -12.697 -15.421 1.00 90.94 178 SER A O 1
ATOM 1430 N N . VAL A 1 179 ? 5.363 -14.891 -15.417 1.00 90.56 179 VAL A N 1
ATOM 1431 C CA . VAL A 1 179 ? 5.951 -15.184 -14.102 1.00 90.56 179 VAL A CA 1
ATOM 1432 C C . VAL A 1 179 ? 7.421 -14.771 -14.088 1.00 90.56 179 VAL A C 1
ATOM 1434 O O . VAL A 1 179 ? 8.225 -15.267 -14.876 1.00 90.56 179 VAL A O 1
ATOM 1437 N N . GLN A 1 180 ? 7.760 -13.862 -13.178 1.00 87.69 180 GLN A N 1
ATOM 1438 C CA . GLN A 1 180 ? 9.121 -13.379 -12.987 1.00 87.69 180 GLN A CA 1
ATOM 1439 C C . GLN A 1 180 ? 9.890 -14.299 -12.030 1.00 87.69 180 GLN A C 1
ATOM 1441 O O . GLN A 1 180 ? 9.284 -14.906 -11.143 1.00 87.69 180 GLN A O 1
ATOM 1446 N N . PRO A 1 181 ? 11.218 -14.406 -12.180 1.00 81.44 181 PRO A N 1
ATOM 1447 C CA . PRO A 1 181 ? 12.044 -15.161 -11.248 1.00 81.44 181 PRO A CA 1
ATOM 1448 C C . PRO A 1 181 ? 11.931 -14.583 -9.830 1.00 81.44 181 PRO A C 1
ATOM 1450 O O . PRO A 1 181 ? 11.942 -13.365 -9.638 1.00 81.44 181 PRO A O 1
ATOM 1453 N N . HIS A 1 182 ? 11.843 -15.462 -8.830 1.00 73.19 182 HIS A N 1
ATOM 1454 C CA . HIS A 1 182 ? 11.992 -15.080 -7.429 1.00 73.19 182 HIS A CA 1
ATOM 1455 C C . HIS A 1 182 ? 13.456 -15.236 -7.007 1.00 73.19 182 HIS A C 1
ATOM 1457 O O . HIS A 1 182 ? 14.121 -16.190 -7.402 1.00 73.19 182 HIS A O 1
ATOM 1463 N N . PHE A 1 183 ? 13.960 -14.303 -6.199 1.00 63.84 183 PHE A N 1
ATOM 1464 C CA . PHE A 1 183 ? 15.353 -14.287 -5.766 1.00 63.84 183 PHE A CA 1
ATOM 1465 C C . PHE A 1 183 ? 15.427 -14.418 -4.255 1.00 63.84 183 PHE A C 1
ATOM 1467 O O . PHE A 1 183 ? 15.050 -13.500 -3.528 1.00 63.84 183 PHE A O 1
ATOM 1474 N N . VAL A 1 184 ? 15.977 -15.539 -3.797 1.00 53.09 184 VAL A N 1
ATOM 1475 C CA . VAL A 1 184 ? 16.380 -15.742 -2.406 1.00 53.09 184 VAL A CA 1
ATOM 1476 C C . VAL A 1 184 ? 17.880 -16.034 -2.415 1.00 53.09 184 VAL A C 1
ATOM 1478 O O . VAL A 1 184 ? 18.325 -16.956 -3.087 1.00 53.09 184 VAL A O 1
ATOM 1481 N N . GLY A 1 185 ? 18.680 -15.221 -1.720 1.00 49.72 185 GLY A N 1
ATOM 1482 C CA . GLY A 1 185 ? 20.078 -15.560 -1.407 1.00 49.72 185 GLY A CA 1
ATOM 1483 C C . GLY A 1 185 ? 21.150 -15.359 -2.492 1.00 49.72 185 GLY A C 1
ATOM 1484 O O . GLY A 1 185 ? 22.305 -15.682 -2.237 1.00 49.72 185 GLY A O 1
ATOM 1485 N N . SER A 1 186 ? 20.844 -14.801 -3.668 1.00 48.41 186 SER A N 1
ATOM 1486 C CA . SER A 1 186 ? 21.877 -14.473 -4.669 1.00 48.41 186 SER A CA 1
ATOM 1487 C C . SER A 1 186 ? 22.532 -13.109 -4.396 1.00 48.41 186 SER A C 1
ATOM 1489 O O . SER A 1 186 ? 21.840 -12.090 -4.316 1.00 48.41 186 SER A O 1
ATOM 1491 N N . LEU A 1 187 ? 23.871 -13.063 -4.318 1.00 48.38 187 LEU A N 1
ATOM 1492 C CA . LEU A 1 187 ? 24.648 -11.809 -4.286 1.00 48.38 187 LEU A CA 1
ATOM 1493 C C . LEU A 1 187 ? 24.432 -10.970 -5.562 1.00 48.38 187 LEU A C 1
ATOM 1495 O O . LEU A 1 187 ? 24.483 -9.740 -5.510 1.00 48.38 187 LEU A O 1
ATOM 1499 N N . LEU A 1 188 ? 24.133 -11.629 -6.687 1.00 55.34 188 LEU A N 1
ATOM 1500 C CA . LEU A 1 188 ? 23.892 -11.008 -7.988 1.00 55.34 188 LEU A CA 1
ATOM 1501 C C . LEU A 1 188 ? 22.388 -11.034 -8.309 1.00 55.34 188 LEU A C 1
ATOM 1503 O O . LEU A 1 188 ? 21.782 -12.094 -8.463 1.00 55.34 188 LEU A O 1
ATOM 1507 N N . GLY A 1 189 ? 21.766 -9.856 -8.374 1.00 55.81 189 GLY A N 1
ATOM 1508 C CA . GLY A 1 189 ? 20.382 -9.723 -8.838 1.00 55.81 189 GLY A CA 1
ATOM 1509 C C . GLY A 1 189 ? 20.262 -9.962 -10.350 1.00 55.81 189 GLY A C 1
ATOM 1510 O O . GLY A 1 189 ? 21.281 -10.039 -11.037 1.00 55.81 189 GLY A O 1
ATOM 1511 N N . PRO A 1 190 ? 19.038 -10.068 -10.890 1.00 63.22 190 PRO A N 1
ATOM 1512 C CA . PRO A 1 190 ? 18.841 -10.101 -12.333 1.00 63.22 190 PRO A CA 1
ATOM 1513 C C . PRO A 1 190 ? 19.274 -8.781 -12.973 1.00 63.22 190 PRO A C 1
ATOM 1515 O O . PRO A 1 190 ? 19.058 -7.706 -12.407 1.00 63.22 190 PRO A O 1
ATOM 1518 N N . THR A 1 191 ? 19.824 -8.868 -14.179 1.00 65.94 191 THR A N 1
ATOM 1519 C CA . THR A 1 191 ? 20.205 -7.700 -14.973 1.00 65.94 191 THR A CA 1
ATOM 1520 C C . THR A 1 191 ? 19.089 -7.390 -15.969 1.00 65.94 191 THR A C 1
ATOM 1522 O O . THR A 1 191 ? 18.732 -8.263 -16.765 1.00 65.94 191 THR A O 1
ATOM 1525 N N . PRO A 1 192 ? 18.515 -6.177 -15.966 1.00 64.88 192 PRO A N 1
ATOM 1526 C CA . PRO A 1 192 ? 17.577 -5.761 -17.001 1.00 64.88 192 PRO A CA 1
ATOM 1527 C C . PRO A 1 192 ? 18.212 -5.857 -18.389 1.00 64.88 192 PRO A C 1
ATOM 1529 O O . PRO A 1 192 ? 19.364 -5.477 -18.590 1.00 64.88 192 PRO A O 1
ATOM 1532 N N . THR A 1 193 ? 17.455 -6.354 -19.359 1.00 68.75 193 THR A N 1
ATOM 1533 C CA . THR A 1 193 ? 17.879 -6.373 -20.762 1.00 68.75 193 THR A CA 1
A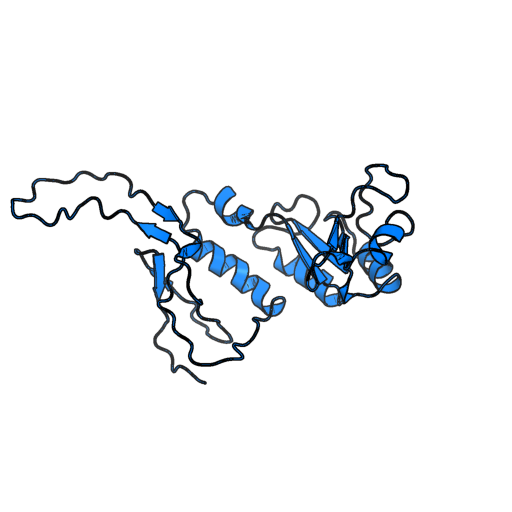TOM 1534 C C . THR A 1 193 ? 17.413 -5.130 -21.494 1.00 68.75 193 THR A C 1
ATOM 1536 O O . THR A 1 193 ? 16.401 -4.516 -21.149 1.00 68.75 193 THR A O 1
ATOM 1539 N N . ILE A 1 194 ? 18.120 -4.822 -22.579 1.00 55.59 194 ILE A N 1
ATOM 1540 C CA . ILE A 1 194 ? 17.778 -3.735 -23.499 1.00 55.59 194 ILE A CA 1
ATOM 1541 C C . ILE A 1 194 ? 16.412 -3.980 -24.160 1.00 55.59 194 ILE A C 1
ATOM 1543 O O . ILE A 1 194 ? 15.769 -3.029 -24.564 1.00 55.59 194 ILE A O 1
ATOM 1547 N N . SER A 1 195 ? 15.927 -5.226 -24.230 1.00 57.03 195 SER A N 1
ATOM 1548 C CA . SER A 1 195 ? 14.608 -5.577 -24.778 1.00 57.03 195 SER A CA 1
ATOM 1549 C C . SER A 1 195 ? 13.493 -5.651 -23.727 1.00 57.03 195 SER A C 1
ATOM 1551 O O . SER A 1 195 ? 12.378 -6.056 -24.046 1.00 57.03 195 SER A O 1
ATOM 1553 N N . GLY A 1 196 ? 13.766 -5.269 -22.477 1.00 56.25 196 GLY A N 1
ATOM 1554 C CA . GLY A 1 196 ? 12.777 -5.261 -21.401 1.00 56.25 196 GLY A CA 1
ATOM 1555 C C . GLY A 1 196 ? 12.655 -6.577 -20.631 1.00 56.25 196 GLY A C 1
ATOM 1556 O O . GLY A 1 196 ? 12.033 -6.582 -19.584 1.00 56.25 196 GLY A O 1
ATOM 1557 N N . GLY A 1 197 ? 13.273 -7.682 -21.045 1.00 63.97 197 GLY A N 1
ATOM 1558 C CA . GLY A 1 197 ? 13.384 -8.902 -20.227 1.00 63.97 197 GLY A CA 1
ATOM 1559 C C . GLY A 1 197 ? 14.378 -8.784 -19.058 1.00 63.97 197 GLY A C 1
ATOM 1560 O O . GLY A 1 197 ? 15.074 -7.775 -18.920 1.00 63.97 197 GLY A O 1
ATOM 1561 N N . LEU A 1 198 ? 14.492 -9.843 -18.253 1.00 68.31 198 LEU A N 1
ATOM 1562 C CA . LEU A 1 198 ? 15.501 -9.996 -17.195 1.00 68.31 198 LEU A CA 1
ATOM 1563 C C . LEU A 1 198 ? 16.498 -11.106 -17.558 1.00 68.31 198 LEU A C 1
ATOM 1565 O O . LEU A 1 198 ? 16.091 -12.228 -17.850 1.00 68.31 198 LEU A O 1
ATOM 1569 N N . LEU A 1 199 ? 17.798 -10.813 -17.500 1.00 66.44 199 LEU A N 1
ATOM 1570 C CA . LEU A 1 199 ? 18.859 -11.819 -17.565 1.00 66.44 199 LEU A CA 1
ATOM 1571 C C . LEU A 1 199 ? 19.198 -12.309 -16.163 1.00 66.44 199 LEU A C 1
ATOM 1573 O O . LEU A 1 199 ? 19.485 -11.523 -15.260 1.00 66.44 199 LEU A O 1
ATOM 1577 N N . LEU A 1 200 ? 19.206 -13.626 -16.007 1.00 61.28 200 LEU A N 1
ATOM 1578 C CA . LEU A 1 200 ? 19.669 -14.282 -14.796 1.00 61.28 200 LEU A CA 1
ATOM 1579 C C . LEU A 1 200 ? 21.190 -14.484 -14.870 1.00 61.28 200 LEU A C 1
ATOM 1581 O O . LEU A 1 200 ? 21.685 -14.938 -15.907 1.00 61.28 200 LEU A O 1
ATOM 1585 N N . PRO A 1 201 ? 21.945 -14.195 -13.793 1.00 58.62 201 PRO A N 1
ATOM 1586 C CA . PRO A 1 201 ? 23.320 -14.659 -13.679 1.00 58.62 201 PRO A CA 1
ATOM 1587 C C . PRO A 1 201 ? 23.360 -16.180 -13.859 1.00 58.62 201 PRO A C 1
ATOM 1589 O O . PRO A 1 201 ? 22.459 -16.885 -13.399 1.00 58.62 201 PRO A O 1
ATOM 1592 N N . LYS A 1 202 ? 24.409 -16.704 -14.505 1.00 49.41 202 LYS A N 1
ATOM 1593 C CA . LYS A 1 202 ? 24.665 -18.150 -14.528 1.00 49.41 202 LYS A CA 1
ATOM 1594 C C . LYS A 1 202 ? 24.966 -18.617 -13.101 1.00 49.41 202 LYS A C 1
ATOM 1596 O O . LYS A 1 202 ? 26.114 -18.610 -12.672 1.00 49.41 202 LYS A O 1
ATOM 1601 N N . CYS A 1 203 ? 23.938 -19.029 -12.377 1.00 47.44 203 CYS A N 1
ATOM 1602 C CA . CYS A 1 203 ? 24.055 -19.780 -11.137 1.00 47.44 203 CYS A CA 1
ATOM 1603 C C . CYS A 1 203 ? 23.254 -21.074 -11.279 1.00 47.44 203 CYS A C 1
ATOM 1605 O O . CYS A 1 203 ? 22.277 -21.138 -12.027 1.00 47.44 203 CYS A O 1
ATOM 1607 N N . SER A 1 204 ? 23.701 -22.118 -10.586 1.00 39.94 204 SER A N 1
ATOM 1608 C CA . SER A 1 204 ? 22.986 -23.384 -10.477 1.00 39.94 204 SER A CA 1
ATOM 1609 C C . SER A 1 204 ? 21.568 -23.110 -9.980 1.00 39.94 204 SER A C 1
ATOM 1611 O O . SER A 1 204 ? 21.371 -22.575 -8.893 1.00 39.94 204 SER A O 1
ATOM 1613 N N . CYS A 1 205 ? 20.577 -23.443 -10.806 1.00 35.81 205 CYS A N 1
ATOM 1614 C CA . CYS A 1 205 ? 19.174 -23.422 -10.421 1.00 35.81 205 CYS A CA 1
ATOM 1615 C C . CYS A 1 205 ? 18.996 -24.520 -9.367 1.00 35.81 205 CYS A C 1
ATOM 1617 O O . CYS A 1 205 ? 18.904 -25.698 -9.710 1.00 35.81 205 CYS A O 1
ATOM 1619 N N . ILE A 1 206 ? 19.061 -24.164 -8.087 1.00 33.72 206 ILE A N 1
ATOM 1620 C CA . ILE A 1 206 ? 18.781 -25.118 -7.016 1.00 33.72 206 ILE A CA 1
ATOM 1621 C C . ILE A 1 206 ? 17.257 -25.165 -6.871 1.00 33.72 206 ILE A C 1
ATOM 1623 O O . ILE A 1 206 ? 16.609 -24.118 -6.855 1.00 33.72 206 ILE A O 1
ATOM 1627 N N . ARG A 1 207 ? 16.719 -26.389 -6.885 1.00 34.12 207 ARG A N 1
ATOM 1628 C CA . ARG A 1 207 ? 15.294 -26.686 -6.689 1.00 34.12 207 ARG A CA 1
ATOM 1629 C C . ARG A 1 207 ? 14.798 -26.202 -5.334 1.00 34.12 207 ARG A C 1
ATOM 1631 O O . ARG A 1 207 ? 15.568 -26.339 -4.360 1.00 34.12 207 ARG A O 1
#